Protein AF-A0A1M3T3Q1-F1 (afdb_monomer)

Structure (mmCIF, N/CA/C/O backbone):
data_AF-A0A1M3T3Q1-F1
#
_entry.id   AF-A0A1M3T3Q1-F1
#
loop_
_atom_site.group_PDB
_atom_site.id
_atom_site.type_symbol
_atom_site.label_atom_id
_atom_site.label_alt_id
_atom_site.label_comp_id
_atom_site.label_asym_id
_atom_site.label_entity_id
_atom_site.label_seq_id
_atom_site.pdbx_PDB_ins_code
_atom_site.Cartn_x
_atom_site.Cartn_y
_atom_site.Cartn_z
_atom_site.occupancy
_atom_site.B_iso_or_equiv
_atom_site.auth_seq_id
_ato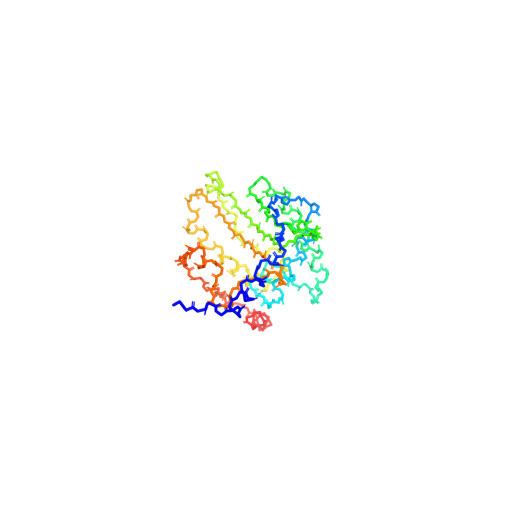m_site.auth_comp_id
_atom_site.auth_asym_id
_atom_site.auth_atom_id
_atom_site.pdbx_PDB_model_num
ATOM 1 N N . MET A 1 1 ? -27.786 -44.240 37.511 1.00 35.75 1 MET A N 1
ATOM 2 C CA . MET A 1 1 ? -27.319 -42.861 37.769 1.00 35.75 1 MET A CA 1
ATOM 3 C C . MET A 1 1 ? -25.838 -42.788 37.431 1.00 35.75 1 MET A C 1
ATOM 5 O O . MET A 1 1 ? -25.031 -43.297 38.196 1.00 35.75 1 MET A O 1
ATOM 9 N N . ALA A 1 2 ? -25.484 -42.267 36.255 1.00 34.44 2 ALA A N 1
ATOM 10 C CA . ALA A 1 2 ? -24.089 -42.147 35.830 1.00 34.44 2 ALA A CA 1
ATOM 11 C C . ALA A 1 2 ? -23.511 -40.818 36.336 1.00 34.44 2 ALA A C 1
ATOM 13 O O . ALA A 1 2 ? -24.054 -39.751 36.051 1.00 34.44 2 ALA A O 1
ATOM 14 N N . ALA A 1 3 ? -22.439 -40.895 37.122 1.00 41.03 3 ALA A N 1
ATOM 15 C CA . ALA A 1 3 ? -21.736 -39.739 37.658 1.00 41.03 3 ALA A CA 1
ATOM 16 C C . ALA A 1 3 ? -20.997 -39.003 36.531 1.00 41.03 3 ALA A C 1
ATOM 18 O O . ALA A 1 3 ? -20.098 -39.554 35.896 1.00 41.03 3 ALA A O 1
ATOM 19 N N . ILE A 1 4 ? -21.372 -37.746 36.292 1.00 40.81 4 ILE A N 1
ATOM 20 C CA . ILE A 1 4 ? -20.678 -36.869 35.349 1.00 40.81 4 ILE A CA 1
ATOM 21 C C . ILE A 1 4 ? -19.335 -36.467 35.971 1.00 40.81 4 ILE A C 1
ATOM 23 O O . ILE A 1 4 ? -19.260 -35.869 37.046 1.00 40.81 4 ILE A O 1
ATOM 27 N N . ASN A 1 5 ? -18.265 -36.855 35.285 1.00 39.47 5 ASN A N 1
ATOM 28 C CA . ASN A 1 5 ? -16.872 -36.672 35.665 1.00 39.47 5 ASN A CA 1
ATOM 29 C C . ASN A 1 5 ? -16.514 -35.172 35.739 1.00 39.47 5 ASN A C 1
ATOM 31 O O . ASN A 1 5 ? -16.554 -34.470 34.734 1.00 39.47 5 ASN A O 1
ATOM 35 N N . ARG A 1 6 ? -16.117 -34.667 36.917 1.00 45.38 6 ARG A N 1
ATOM 36 C CA . ARG A 1 6 ? -15.762 -33.247 37.151 1.00 45.38 6 ARG A CA 1
ATOM 37 C C . ARG A 1 6 ? -14.536 -32.748 36.360 1.00 45.38 6 ARG A C 1
ATOM 39 O O . ARG A 1 6 ? -14.221 -31.563 36.431 1.00 45.38 6 ARG A O 1
ATOM 46 N N . ARG A 1 7 ? -13.840 -33.604 35.599 1.00 43.16 7 ARG A N 1
ATOM 47 C CA . ARG A 1 7 ? -12.677 -33.216 34.776 1.00 43.16 7 ARG A CA 1
ATOM 48 C C . ARG A 1 7 ? -13.024 -32.586 33.423 1.00 43.16 7 ARG A C 1
ATOM 50 O O . ARG A 1 7 ? -12.158 -31.940 32.847 1.00 43.16 7 ARG A O 1
ATOM 57 N N . THR A 1 8 ? -14.260 -32.691 32.936 1.00 38.53 8 THR A N 1
ATOM 58 C CA . THR A 1 8 ? -14.685 -32.057 31.669 1.00 38.53 8 THR A CA 1
ATOM 59 C C . THR A 1 8 ? -15.144 -30.604 31.815 1.00 38.53 8 THR A C 1
ATOM 61 O O . THR A 1 8 ? -15.366 -29.933 30.814 1.00 38.53 8 THR A O 1
ATOM 64 N N . LEU A 1 9 ? -15.227 -30.074 33.040 1.00 33.41 9 LEU A N 1
ATOM 65 C CA . LEU A 1 9 ? -15.611 -28.677 33.289 1.00 33.41 9 LEU A CA 1
ATOM 66 C C . LEU A 1 9 ? -14.423 -27.697 33.333 1.00 33.41 9 LEU A C 1
ATOM 68 O O . LEU A 1 9 ? -14.644 -26.490 33.378 1.00 33.41 9 LEU A O 1
ATOM 72 N N . SER A 1 10 ? -13.167 -28.168 33.291 1.00 38.47 10 SER A N 1
ATOM 73 C CA . SER A 1 10 ? -11.995 -27.271 33.323 1.00 38.47 10 SER A CA 1
ATOM 74 C C . SER A 1 10 ? -11.490 -26.836 31.941 1.00 38.47 10 SER A C 1
ATOM 76 O O . SER A 1 10 ? -10.795 -25.824 31.850 1.00 38.47 10 SER A O 1
ATOM 78 N N . SER A 1 11 ? -11.861 -27.532 30.860 1.00 37.94 11 SER A N 1
ATOM 79 C CA . SER A 1 11 ? -11.470 -27.141 29.496 1.00 37.94 11 SER A CA 1
ATOM 80 C C . SER A 1 11 ? -12.350 -26.020 28.931 1.00 37.94 11 SER A C 1
ATOM 82 O O . SER A 1 11 ? -11.842 -25.140 28.241 1.00 37.94 11 SER A O 1
ATOM 84 N N . PHE A 1 12 ? -13.633 -25.964 29.304 1.00 36.53 12 PHE A N 1
ATOM 85 C CA . PHE A 1 12 ? -14.543 -24.884 28.892 1.00 36.53 12 PHE A CA 1
ATOM 86 C C . PHE A 1 12 ? -14.324 -23.566 29.653 1.00 36.53 12 PHE A C 1
ATOM 88 O O . PHE A 1 12 ? -14.583 -22.491 29.118 1.00 36.53 12 PHE A O 1
ATOM 95 N N . ALA A 1 13 ? -13.775 -23.622 30.870 1.00 33.03 13 ALA A N 1
ATOM 96 C CA . ALA A 1 13 ? -13.507 -22.436 31.687 1.00 33.03 13 ALA A CA 1
ATOM 97 C C . ALA A 1 13 ? -12.226 -21.669 31.289 1.00 33.03 13 ALA A C 1
ATOM 99 O O . ALA A 1 13 ? -11.978 -20.582 31.811 1.00 33.03 13 ALA A O 1
ATOM 100 N N . ARG A 1 14 ? -11.402 -22.197 30.366 1.00 36.09 14 ARG A N 1
ATOM 101 C CA . ARG A 1 14 ? -10.224 -21.475 29.841 1.00 36.09 14 ARG A CA 1
ATOM 102 C C . ARG A 1 14 ? -10.531 -20.562 28.656 1.00 36.09 14 ARG A C 1
ATOM 104 O O . ARG A 1 14 ? -9.798 -19.599 28.459 1.00 36.09 14 ARG A O 1
ATOM 111 N N . TYR A 1 15 ? -11.625 -20.787 27.929 1.00 36.09 15 TYR A N 1
ATOM 112 C CA . TYR A 1 15 ? -12.000 -19.933 26.794 1.00 36.09 15 TYR A CA 1
ATOM 113 C C . TYR A 1 15 ? -12.788 -18.675 27.191 1.00 36.09 15 TYR A C 1
ATOM 115 O O . TYR A 1 15 ? -12.872 -17.729 26.414 1.00 36.09 15 TYR A O 1
ATOM 123 N N . SER A 1 16 ? -13.299 -18.593 28.423 1.00 35.72 16 SER A N 1
ATOM 124 C CA . SER A 1 16 ? -14.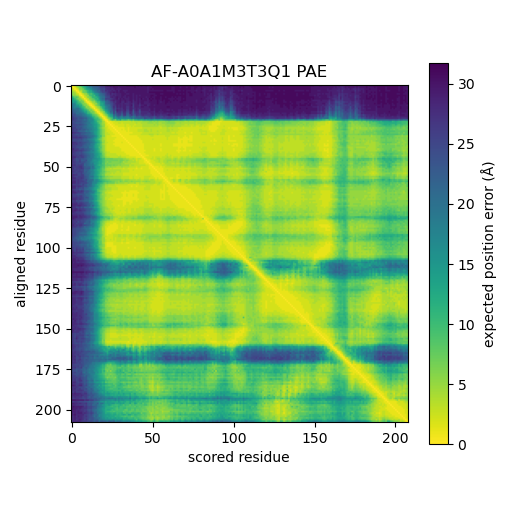091 -17.448 28.899 1.00 35.72 16 SER A CA 1
ATOM 125 C C . SER A 1 16 ? -13.265 -16.324 29.544 1.00 35.72 16 SER A C 1
ATOM 127 O O . SER A 1 16 ? -13.817 -15.473 30.242 1.00 35.72 16 SER A O 1
ATOM 129 N N . ARG A 1 17 ? -11.940 -16.307 29.341 1.00 38.97 17 ARG A N 1
ATOM 130 C CA . ARG A 1 17 ? -11.042 -15.240 29.824 1.00 38.97 17 ARG A CA 1
ATOM 131 C C . ARG A 1 17 ? -10.132 -14.653 28.747 1.00 38.97 17 ARG A C 1
ATOM 133 O O . ARG A 1 17 ? -9.158 -13.981 29.082 1.00 38.97 17 ARG A O 1
ATOM 140 N N . LEU A 1 18 ? -10.463 -14.839 27.469 1.00 49.81 18 LEU A N 1
ATOM 141 C CA . LEU A 1 18 ? -9.986 -13.912 26.447 1.00 49.81 18 LEU A CA 1
ATOM 142 C C . LEU A 1 18 ? -10.602 -12.557 26.799 1.00 49.81 18 LEU A C 1
ATOM 144 O O . LEU A 1 18 ? -11.815 -12.377 26.682 1.00 49.81 18 LEU A O 1
ATOM 148 N N . ARG A 1 19 ? -9.785 -11.643 27.341 1.00 52.34 19 ARG A N 1
ATOM 149 C CA . ARG A 1 19 ? -10.155 -10.232 27.491 1.00 52.34 19 ARG A CA 1
ATOM 150 C C . ARG A 1 19 ? -10.848 -9.836 26.195 1.00 52.34 19 ARG A C 1
ATOM 152 O O . ARG A 1 19 ? -10.256 -9.998 25.131 1.00 52.34 19 ARG A O 1
ATOM 159 N N . ARG A 1 20 ? -12.107 -9.394 26.271 1.00 57.31 20 ARG A N 1
ATOM 160 C CA . ARG A 1 20 ? -12.776 -8.758 25.135 1.00 57.31 20 ARG A CA 1
ATOM 161 C C . ARG A 1 20 ? -11.955 -7.517 24.820 1.00 57.31 20 ARG A C 1
ATOM 163 O O . ARG A 1 20 ? -12.222 -6.469 25.398 1.00 57.31 20 ARG A O 1
ATOM 170 N N . VAL A 1 21 ? -10.946 -7.658 23.963 1.00 61.16 21 VAL A N 1
ATOM 171 C CA . VAL A 1 21 ? -10.255 -6.521 23.375 1.00 61.16 21 VAL A CA 1
ATOM 172 C C . VAL A 1 21 ? -11.358 -5.733 22.693 1.00 61.16 21 VAL A C 1
ATOM 174 O O . VAL A 1 21 ? -12.004 -6.215 21.761 1.00 61.16 21 VAL A O 1
ATOM 177 N N . LYS A 1 22 ? -11.694 -4.584 23.274 1.00 82.56 22 LYS A N 1
ATOM 178 C CA . LYS A 1 22 ? -12.694 -3.702 22.696 1.00 82.56 22 LYS A CA 1
ATOM 179 C C . LYS A 1 22 ? -12.012 -3.041 21.515 1.00 82.56 22 LYS A C 1
ATOM 181 O O . LYS A 1 22 ? -11.142 -2.201 21.709 1.00 82.56 22 LYS A O 1
ATOM 186 N N . PHE A 1 23 ? -12.370 -3.467 20.316 1.00 90.06 23 PHE A N 1
ATOM 187 C CA . PHE A 1 23 ? -11.985 -2.771 19.104 1.00 90.06 23 PHE A CA 1
ATOM 188 C C . PHE A 1 23 ? -13.066 -1.745 18.745 1.00 90.06 23 PHE A C 1
ATOM 190 O O . PHE A 1 23 ? -14.255 -2.043 18.891 1.00 90.06 23 PHE A O 1
ATOM 197 N N . SER A 1 24 ? -12.674 -0.550 18.301 1.00 91.69 24 SER A N 1
ATOM 198 C CA . SER A 1 24 ? -13.582 0.437 17.692 1.00 91.69 24 SER A CA 1
ATOM 199 C C . SER A 1 24 ? -13.213 0.665 16.233 1.00 91.69 24 SER A C 1
ATOM 201 O O . SER A 1 24 ? -12.047 0.557 15.863 1.00 91.69 24 SER A O 1
ATOM 203 N N . LEU A 1 25 ? -14.217 0.962 15.407 1.00 94.69 25 LEU A N 1
ATOM 204 C CA . LEU A 1 25 ? -14.039 1.321 14.004 1.00 94.69 25 LEU A CA 1
ATOM 205 C C . LEU A 1 25 ? -14.160 2.839 13.867 1.00 94.69 25 LEU A C 1
ATOM 207 O O . LEU A 1 25 ? -15.133 3.422 14.348 1.00 94.69 25 LEU A O 1
ATOM 211 N N . GLU A 1 26 ? -13.188 3.474 13.225 1.00 95.81 26 GLU A N 1
ATOM 212 C CA . GLU A 1 26 ? -13.110 4.929 13.104 1.00 95.81 26 GLU A CA 1
ATOM 213 C C . GLU A 1 26 ? -12.653 5.326 11.696 1.00 95.81 26 GLU A C 1
ATOM 215 O O . GLU A 1 26 ? -11.917 4.592 11.038 1.00 95.81 26 GLU A O 1
ATOM 220 N N . LEU A 1 27 ? -13.062 6.508 11.229 1.00 96.06 27 LEU A N 1
ATOM 221 C CA . LEU A 1 27 ? -12.402 7.137 10.085 1.00 96.06 27 LEU A CA 1
ATOM 222 C C . LEU A 1 27 ? -11.048 7.676 10.543 1.00 96.06 27 LEU A C 1
ATOM 224 O O . LEU A 1 27 ? -10.965 8.321 11.593 1.00 96.06 27 LEU A O 1
ATOM 228 N N . ALA A 1 28 ? -10.005 7.421 9.759 1.00 95.50 28 ALA A N 1
ATOM 229 C CA . ALA A 1 28 ? -8.706 8.014 10.025 1.00 95.50 28 ALA A CA 1
ATOM 230 C C . ALA A 1 28 ? -8.745 9.523 9.756 1.00 95.50 28 ALA A C 1
ATOM 232 O O . ALA A 1 28 ? -9.421 10.011 8.845 1.00 95.50 28 ALA A O 1
ATOM 233 N N . LYS A 1 29 ? -7.999 10.247 10.576 1.00 94.81 29 LYS A N 1
ATOM 234 C CA . LYS A 1 29 ? -7.709 11.668 10.459 1.00 94.81 29 LYS A CA 1
ATOM 235 C C . LYS A 1 29 ? -6.278 11.827 9.967 1.00 94.81 29 LYS A C 1
ATOM 237 O O . LYS A 1 29 ? -5.485 10.893 10.016 1.00 94.81 29 LYS A O 1
ATOM 242 N N . GLU A 1 30 ? -5.938 13.033 9.540 1.00 94.38 30 GLU A N 1
ATOM 243 C CA . GLU A 1 30 ? -4.585 13.347 9.082 1.00 94.38 30 GLU A CA 1
ATOM 244 C C . GLU A 1 30 ? -3.514 13.024 10.144 1.00 94.38 30 GLU A C 1
ATOM 246 O O . GLU A 1 30 ? -2.484 12.434 9.825 1.00 94.38 30 GLU A O 1
ATOM 251 N N . ASP A 1 31 ? -3.799 13.311 11.418 1.00 95.19 31 ASP A N 1
ATOM 252 C CA . ASP A 1 31 ? -2.903 13.017 12.548 1.00 95.19 31 ASP A CA 1
ATOM 253 C C . ASP A 1 31 ? -2.670 11.515 12.780 1.00 95.19 31 ASP A C 1
ATOM 255 O O . ASP A 1 31 ? -1.702 11.141 13.437 1.00 95.19 31 ASP A O 1
ATOM 259 N N . ASP A 1 32 ? -3.527 10.644 12.236 1.00 95.81 32 ASP A N 1
ATOM 260 C CA . ASP A 1 32 ? -3.362 9.193 12.346 1.00 95.81 32 ASP A CA 1
ATOM 261 C C . ASP A 1 32 ? -2.357 8.639 11.325 1.00 95.81 32 ASP A C 1
ATOM 263 O O . ASP A 1 32 ? -1.885 7.512 11.483 1.00 95.81 32 ASP A O 1
ATOM 267 N N . LEU A 1 33 ? -2.032 9.395 10.267 1.00 95.06 33 LEU A N 1
ATOM 268 C CA . LEU A 1 33 ? -1.229 8.904 9.144 1.00 95.06 33 LEU A CA 1
ATOM 269 C C . LEU A 1 33 ? 0.172 8.413 9.541 1.00 95.06 33 LEU A C 1
ATOM 271 O O . LEU A 1 33 ? 0.560 7.361 9.036 1.00 95.06 33 LEU A O 1
ATOM 275 N N . PRO A 1 34 ? 0.929 9.073 10.443 1.00 96.62 34 PRO A N 1
ATOM 276 C CA . PRO A 1 34 ? 2.242 8.569 10.839 1.00 96.62 34 PRO A CA 1
ATOM 277 C C . PRO A 1 34 ? 2.186 7.162 11.449 1.00 96.62 34 PRO A C 1
ATOM 279 O O . PRO A 1 34 ? 2.939 6.285 11.029 1.00 96.62 34 PRO A O 1
ATOM 282 N N . GLU A 1 35 ? 1.266 6.911 12.390 1.00 95.56 35 GLU A N 1
ATOM 283 C CA . GLU A 1 35 ? 1.087 5.577 12.983 1.00 95.56 35 GLU A CA 1
ATOM 284 C C . GLU A 1 35 ? 0.565 4.592 11.931 1.00 95.56 35 GLU A C 1
ATOM 286 O O . GLU A 1 35 ? 1.115 3.508 11.762 1.00 95.56 35 GLU A O 1
ATOM 291 N N . LEU A 1 36 ? -0.458 4.985 11.172 1.00 95.00 36 LEU A N 1
ATOM 292 C CA . LEU A 1 36 ? -1.119 4.129 10.193 1.00 95.00 36 LEU A CA 1
ATOM 293 C C . LEU A 1 36 ? -0.154 3.635 9.105 1.00 95.00 36 LEU A C 1
ATOM 295 O O . LEU A 1 36 ? -0.131 2.441 8.810 1.00 95.00 36 LEU A O 1
ATOM 299 N N . ILE A 1 37 ? 0.656 4.523 8.527 1.00 95.31 37 ILE A N 1
ATOM 300 C CA . ILE A 1 37 ? 1.611 4.158 7.474 1.00 95.31 37 ILE A CA 1
ATOM 301 C C . ILE A 1 37 ? 2.777 3.344 8.042 1.00 95.31 37 ILE A C 1
ATOM 303 O O . ILE A 1 37 ? 3.199 2.385 7.399 1.00 95.31 37 ILE A O 1
ATOM 307 N N . THR A 1 38 ? 3.243 3.640 9.258 1.00 94.75 38 THR A N 1
ATOM 308 C CA . THR A 1 38 ? 4.277 2.824 9.918 1.00 94.75 38 THR A CA 1
ATOM 309 C C . THR A 1 38 ? 3.803 1.382 10.103 1.00 94.75 38 THR A C 1
ATOM 311 O O . THR A 1 38 ? 4.480 0.444 9.689 1.00 94.75 38 THR A O 1
ATOM 314 N N . GLU A 1 39 ? 2.599 1.187 10.646 1.00 92.25 39 GLU A N 1
ATOM 315 C CA . GLU A 1 39 ? 2.038 -0.151 10.866 1.00 92.25 39 GLU A CA 1
ATOM 316 C C . GLU A 1 39 ? 1.747 -0.887 9.548 1.00 92.25 39 GLU A C 1
ATOM 318 O O . GLU A 1 39 ? 1.905 -2.108 9.472 1.00 92.25 39 GLU A O 1
ATOM 323 N N . GLN A 1 40 ? 1.354 -0.161 8.494 1.00 92.81 40 GLN A N 1
ATOM 324 C CA . GLN A 1 40 ? 1.225 -0.714 7.146 1.00 92.81 40 GLN A CA 1
ATOM 325 C C . GLN A 1 40 ? 2.566 -1.298 6.681 1.00 92.81 40 GLN A C 1
ATOM 327 O O . GLN A 1 40 ? 2.625 -2.469 6.315 1.00 92.81 40 GLN A O 1
ATOM 332 N N . TRP A 1 41 ? 3.637 -0.501 6.724 1.00 93.38 41 TRP A N 1
ATOM 333 C CA . TRP A 1 41 ? 4.976 -0.922 6.308 1.00 93.38 41 TRP A CA 1
ATOM 334 C C . TRP A 1 41 ? 5.460 -2.137 7.102 1.00 93.38 41 TRP A C 1
ATOM 336 O O . TRP A 1 41 ? 5.839 -3.140 6.504 1.00 93.38 41 TRP A O 1
ATOM 346 N N . GLU A 1 42 ? 5.349 -2.102 8.434 1.00 90.19 42 GLU A N 1
ATOM 347 C CA . GLU A 1 42 ? 5.714 -3.239 9.289 1.00 90.19 42 GLU A CA 1
ATOM 348 C C . GLU A 1 42 ? 4.941 -4.519 8.937 1.00 90.19 42 GLU A C 1
ATOM 350 O O . GLU A 1 42 ? 5.489 -5.620 9.018 1.00 90.19 42 GLU A O 1
ATOM 355 N N . THR A 1 43 ? 3.669 -4.391 8.543 1.00 87.75 43 THR A N 1
ATOM 356 C CA . THR A 1 43 ? 2.838 -5.543 8.171 1.00 87.75 43 THR A CA 1
ATOM 357 C C . THR A 1 43 ? 3.283 -6.167 6.850 1.00 87.75 43 THR A C 1
ATOM 359 O O . THR A 1 43 ? 3.344 -7.389 6.740 1.00 87.75 43 THR A O 1
ATOM 362 N N . PHE A 1 44 ? 3.614 -5.346 5.853 1.00 88.19 44 PHE A N 1
ATOM 363 C CA . PHE A 1 44 ? 4.010 -5.821 4.523 1.00 88.19 44 PHE A CA 1
ATOM 364 C C . PHE A 1 44 ? 5.498 -6.178 4.398 1.00 88.19 44 PHE A C 1
ATOM 366 O O . PHE A 1 44 ? 5.904 -6.716 3.368 1.00 88.19 44 PHE A O 1
ATOM 373 N N . ASP A 1 45 ? 6.293 -5.918 5.437 1.00 88.06 45 ASP A N 1
ATOM 374 C CA . ASP A 1 45 ? 7.709 -6.288 5.511 1.00 88.06 45 ASP A CA 1
ATOM 375 C C . ASP A 1 45 ? 7.965 -7.638 6.174 1.00 88.06 45 ASP A C 1
ATOM 377 O O . ASP A 1 45 ? 9.086 -8.147 6.129 1.00 88.06 45 ASP A O 1
ATOM 381 N N . ASN A 1 46 ? 6.942 -8.247 6.773 1.00 81.75 46 ASN A N 1
ATOM 382 C CA . ASN A 1 46 ? 7.102 -9.508 7.478 1.00 81.75 46 ASN A CA 1
ATOM 383 C C . ASN A 1 46 ? 5.897 -10.451 7.280 1.00 81.75 46 ASN A C 1
ATOM 385 O O . ASN A 1 46 ? 4.987 -10.453 8.114 1.00 81.75 46 ASN A O 1
ATOM 389 N N . PRO A 1 47 ? 5.901 -11.290 6.223 1.00 79.75 47 PRO A N 1
ATOM 390 C CA . PRO A 1 47 ? 6.962 -11.435 5.218 1.00 79.75 47 PRO A CA 1
ATOM 391 C C . PRO A 1 47 ? 6.953 -10.305 4.167 1.00 79.75 47 PRO A C 1
ATOM 393 O O . PRO A 1 47 ? 5.884 -9.760 3.890 1.00 79.75 47 PRO A O 1
ATOM 396 N N . PRO A 1 48 ? 8.104 -9.990 3.534 1.00 80.25 48 PRO A N 1
ATOM 397 C CA . PRO A 1 48 ? 8.183 -8.975 2.486 1.00 80.25 48 PRO A CA 1
ATOM 398 C C . PRO A 1 48 ? 7.243 -9.263 1.312 1.00 80.25 48 PRO A C 1
ATOM 400 O O . PRO A 1 48 ? 7.263 -10.357 0.744 1.00 80.25 48 PRO A O 1
ATOM 403 N N . GLN A 1 49 ? 6.466 -8.261 0.903 1.00 80.44 49 GLN A N 1
ATOM 404 C CA . GLN A 1 49 ? 5.589 -8.350 -0.265 1.00 80.44 49 GLN A CA 1
ATOM 405 C C . GLN A 1 49 ? 6.086 -7.462 -1.410 1.00 80.44 49 GLN A C 1
ATOM 407 O O . GLN A 1 49 ? 6.024 -6.236 -1.338 1.00 80.44 49 GLN A O 1
ATOM 412 N N . GLY A 1 50 ? 6.528 -8.073 -2.515 1.00 81.19 50 GLY A N 1
ATOM 413 C CA . GLY A 1 50 ? 7.045 -7.337 -3.680 1.00 81.19 50 GLY A CA 1
ATOM 414 C C . GLY A 1 50 ? 6.036 -6.348 -4.278 1.00 81.19 50 GLY A C 1
ATOM 415 O O . GLY A 1 50 ? 6.400 -5.228 -4.627 1.00 81.19 50 GLY A O 1
ATOM 416 N N . ILE A 1 51 ? 4.745 -6.708 -4.299 1.00 83.38 51 ILE A N 1
ATOM 417 C CA . ILE A 1 51 ? 3.677 -5.814 -4.775 1.00 83.38 51 ILE A CA 1
ATOM 418 C C . ILE A 1 51 ? 3.553 -4.546 -3.923 1.00 83.38 51 ILE A C 1
ATOM 420 O O . ILE A 1 51 ? 3.273 -3.478 -4.452 1.00 83.38 51 ILE A O 1
ATOM 424 N N . PHE A 1 52 ? 3.814 -4.633 -2.616 1.00 87.94 52 PHE A N 1
ATOM 425 C CA . PHE A 1 52 ? 3.811 -3.464 -1.742 1.00 87.94 52 PHE A CA 1
ATOM 426 C C . PHE A 1 52 ? 4.931 -2.496 -2.132 1.00 87.94 52 PHE A C 1
ATOM 428 O O . PHE A 1 52 ? 4.722 -1.286 -2.214 1.00 87.94 52 PHE A O 1
ATOM 435 N N . ARG A 1 53 ? 6.105 -3.039 -2.466 1.00 89.19 53 ARG A N 1
ATOM 436 C CA . ARG A 1 53 ? 7.265 -2.248 -2.880 1.00 89.19 53 ARG A CA 1
ATOM 437 C C . ARG A 1 53 ? 7.089 -1.558 -4.221 1.00 89.19 53 ARG A C 1
ATOM 439 O O . ARG A 1 53 ? 7.725 -0.534 -4.397 1.00 89.19 53 ARG A O 1
ATOM 446 N N . LEU A 1 54 ? 6.171 -2.016 -5.077 1.00 87.69 54 LEU A N 1
ATOM 447 C CA . LEU A 1 54 ? 5.751 -1.310 -6.297 1.00 87.69 54 LEU A CA 1
ATOM 448 C C . LEU A 1 54 ? 5.212 0.106 -6.007 1.00 87.69 54 LEU A C 1
ATOM 450 O O . LEU A 1 54 ? 5.439 1.039 -6.777 1.00 87.69 54 LEU A O 1
ATOM 454 N N . PHE A 1 55 ? 4.479 0.263 -4.903 1.00 88.75 55 PHE A N 1
ATOM 455 C CA . PHE A 1 55 ? 3.835 1.524 -4.516 1.00 88.75 55 PHE A CA 1
ATOM 456 C C . PHE A 1 55 ? 4.608 2.271 -3.425 1.00 88.75 55 PHE A C 1
ATOM 458 O O . PHE A 1 55 ? 4.499 3.489 -3.318 1.00 88.75 55 PHE A O 1
ATOM 465 N N . PHE A 1 56 ? 5.396 1.545 -2.629 1.00 90.94 56 PHE A N 1
ATOM 466 C CA . PHE A 1 56 ? 6.146 2.063 -1.486 1.00 90.94 56 PHE A CA 1
ATOM 467 C C . PHE A 1 56 ? 7.627 1.649 -1.585 1.00 90.94 56 PHE A C 1
ATOM 469 O O . PHE A 1 56 ? 8.064 0.738 -0.862 1.00 90.94 56 PHE A O 1
ATOM 476 N N . PRO A 1 57 ? 8.400 2.264 -2.506 1.00 90.44 57 PRO A N 1
ATOM 477 C CA . PRO A 1 57 ? 9.810 1.939 -2.696 1.00 90.44 57 PRO A CA 1
ATOM 478 C C . PRO A 1 57 ? 10.646 2.176 -1.440 1.00 90.44 57 PRO A C 1
ATOM 480 O O . PRO A 1 57 ? 10.365 3.074 -0.650 1.00 90.44 57 PRO A O 1
ATOM 483 N N . ILE A 1 58 ? 11.722 1.397 -1.313 1.00 89.69 58 ILE A N 1
ATOM 484 C CA . ILE A 1 58 ? 12.845 1.736 -0.436 1.00 89.69 58 ILE A CA 1
ATOM 485 C C . ILE A 1 58 ? 13.887 2.451 -1.297 1.00 89.69 58 ILE A C 1
ATOM 487 O O . ILE A 1 58 ? 14.508 1.839 -2.166 1.00 89.69 58 ILE A O 1
ATOM 491 N N . GLU A 1 59 ? 14.067 3.744 -1.069 1.00 85.50 59 GLU A N 1
ATOM 492 C CA . GLU A 1 59 ? 15.078 4.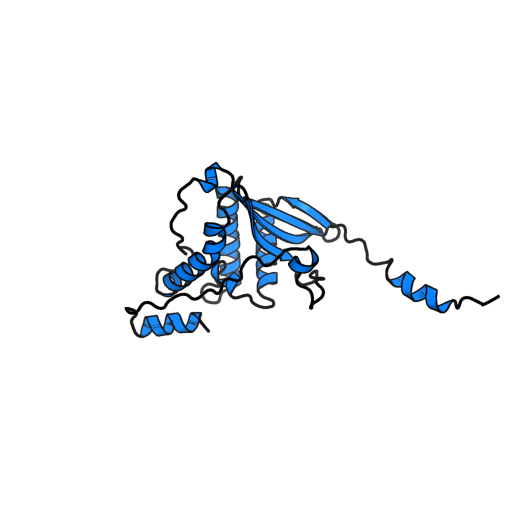561 -1.733 1.00 85.50 59 GLU A CA 1
ATOM 493 C C . GLU A 1 59 ? 16.451 4.325 -1.114 1.00 85.50 59 GLU A C 1
ATOM 495 O O . GLU A 1 59 ? 16.599 4.378 0.104 1.00 85.50 59 GLU A O 1
ATOM 500 N N . ASP A 1 60 ? 17.461 4.076 -1.951 1.00 85.88 60 ASP A N 1
ATOM 501 C CA . ASP A 1 60 ? 18.870 3.944 -1.547 1.00 85.88 60 ASP A CA 1
ATOM 502 C C . ASP A 1 60 ? 19.135 2.922 -0.418 1.00 85.88 60 ASP A C 1
ATOM 504 O O . ASP A 1 60 ? 20.167 2.969 0.249 1.00 85.88 60 ASP A O 1
ATOM 508 N N . GLY A 1 61 ? 18.211 1.982 -0.192 1.00 86.44 61 GLY A N 1
ATOM 509 C CA . GLY A 1 61 ? 18.273 1.042 0.932 1.00 86.44 61 GLY A CA 1
ATOM 510 C C . GLY A 1 61 ? 17.968 1.663 2.304 1.00 86.44 61 GLY A C 1
ATOM 511 O O . GLY A 1 61 ? 18.155 0.994 3.319 1.00 86.44 61 GLY A O 1
ATOM 512 N N . ASP A 1 62 ? 17.489 2.907 2.355 1.00 93.56 62 ASP A N 1
ATOM 513 C CA . ASP A 1 62 ? 17.154 3.630 3.582 1.00 93.56 62 ASP A CA 1
ATOM 514 C C . ASP A 1 62 ? 15.658 3.507 3.895 1.00 93.56 62 ASP A C 1
ATOM 516 O O . ASP A 1 62 ? 14.803 4.223 3.360 1.00 93.56 62 ASP A O 1
ATOM 520 N N . TRP A 1 63 ? 15.334 2.562 4.776 1.00 93.25 63 TRP A N 1
ATOM 521 C CA . TRP A 1 63 ? 13.957 2.283 5.173 1.00 93.25 63 TRP A CA 1
ATOM 522 C C . TRP A 1 63 ? 13.305 3.462 5.906 1.00 93.25 63 TRP A C 1
ATOM 524 O O . TRP A 1 63 ? 12.152 3.786 5.629 1.00 93.25 63 TRP A O 1
ATOM 534 N N . GLU A 1 64 ? 14.030 4.129 6.808 1.00 94.62 64 GLU A N 1
ATOM 535 C CA . GLU A 1 64 ? 13.472 5.188 7.657 1.00 94.62 64 GLU A CA 1
ATOM 536 C C . GLU A 1 64 ? 13.166 6.442 6.839 1.00 94.62 64 GLU A C 1
ATOM 538 O O . GLU A 1 64 ? 12.061 6.985 6.921 1.00 94.62 64 GLU A O 1
ATOM 543 N N . LYS A 1 65 ? 14.098 6.853 5.973 1.00 95.31 65 LYS A N 1
ATOM 544 C CA . LYS A 1 65 ? 13.876 7.953 5.029 1.00 95.31 65 LYS A CA 1
ATOM 545 C C . LYS A 1 65 ? 12.690 7.665 4.108 1.00 95.31 65 LYS A C 1
ATOM 547 O O . LYS A 1 65 ? 11.848 8.540 3.896 1.00 95.31 65 LYS A O 1
ATOM 552 N N . SER A 1 66 ? 12.599 6.440 3.593 1.00 94.94 66 SER A N 1
ATOM 553 C CA . SER A 1 66 ? 11.521 6.044 2.682 1.00 94.94 66 SER A CA 1
ATOM 554 C C . SER A 1 66 ? 10.159 6.004 3.381 1.00 94.94 66 SER A C 1
ATOM 556 O O . SER A 1 66 ? 9.160 6.436 2.803 1.00 94.94 66 SER A O 1
ATOM 558 N N . LEU A 1 67 ? 10.111 5.570 4.646 1.00 95.75 67 LEU A N 1
ATOM 559 C CA . LEU A 1 67 ? 8.901 5.633 5.464 1.00 95.75 67 LEU A CA 1
ATOM 560 C C . LEU A 1 67 ? 8.447 7.085 5.668 1.00 95.75 67 LEU A C 1
ATOM 562 O O . LEU A 1 67 ? 7.272 7.386 5.468 1.00 95.75 67 LEU A O 1
ATOM 566 N N . GLN A 1 68 ? 9.356 7.995 6.034 1.00 95.94 68 GLN A N 1
ATOM 567 C CA . GLN A 1 68 ? 9.007 9.407 6.240 1.00 95.94 68 GLN A CA 1
ATOM 568 C C . GLN A 1 68 ? 8.473 10.053 4.959 1.00 95.94 68 GLN A C 1
ATOM 570 O O . GLN A 1 68 ? 7.438 10.723 4.991 1.00 95.94 68 GLN A O 1
ATOM 575 N N . ARG A 1 69 ? 9.117 9.786 3.817 1.00 94.31 69 ARG A N 1
ATOM 576 C CA . ARG A 1 69 ? 8.611 10.210 2.507 1.00 94.31 69 ARG A CA 1
ATOM 577 C C . ARG A 1 69 ? 7.212 9.645 2.245 1.00 94.31 69 ARG A C 1
ATOM 579 O O . ARG A 1 69 ? 6.309 10.391 1.883 1.00 94.31 69 ARG A O 1
ATOM 586 N N . SER A 1 70 ? 7.009 8.350 2.490 1.00 94.81 70 SER A N 1
ATOM 587 C CA . SER A 1 70 ? 5.707 7.703 2.314 1.00 94.81 70 SER A CA 1
ATOM 588 C C . SER A 1 70 ? 4.618 8.302 3.203 1.00 94.81 70 SER A C 1
ATOM 590 O O . SER A 1 70 ? 3.467 8.356 2.773 1.00 94.81 70 SER A O 1
ATOM 592 N N . ILE A 1 71 ? 4.934 8.714 4.432 1.00 96.12 71 ILE A N 1
ATOM 593 C CA . ILE A 1 71 ? 3.976 9.385 5.319 1.00 96.12 71 ILE A CA 1
ATOM 594 C C . ILE A 1 71 ? 3.532 10.712 4.695 1.00 96.12 71 ILE A C 1
ATOM 596 O O . ILE A 1 71 ? 2.334 10.994 4.658 1.00 96.12 71 ILE A O 1
ATOM 600 N N . GLU A 1 72 ? 4.470 11.497 4.166 1.00 95.06 72 GLU A N 1
ATOM 601 C CA . GLU A 1 72 ? 4.173 12.793 3.549 1.00 95.06 72 GLU A CA 1
ATOM 602 C C . GLU A 1 72 ? 3.395 12.654 2.231 1.00 95.06 72 GLU A C 1
ATOM 604 O O . GLU A 1 72 ? 2.383 13.330 2.021 1.00 95.06 72 GLU A O 1
ATOM 609 N N . ASP A 1 73 ? 3.787 11.708 1.375 1.00 92.00 73 ASP A N 1
ATOM 610 C CA . ASP A 1 73 ? 3.089 11.426 0.118 1.00 92.00 73 ASP A CA 1
ATOM 611 C C . ASP A 1 73 ? 1.643 10.968 0.386 1.00 92.00 73 ASP A C 1
ATOM 613 O O . ASP A 1 73 ? 0.694 11.425 -0.265 1.00 92.00 73 ASP A O 1
ATOM 617 N N . GLN A 1 74 ? 1.437 10.112 1.397 1.00 92.50 74 GLN A N 1
ATOM 618 C CA . GLN A 1 74 ? 0.096 9.681 1.796 1.00 92.50 74 GLN A CA 1
ATOM 619 C C . GLN A 1 74 ? -0.706 10.798 2.468 1.00 92.50 74 GLN A C 1
ATOM 621 O O . GLN A 1 74 ? -1.918 10.838 2.268 1.00 92.50 74 GLN A O 1
ATOM 626 N N . ARG A 1 75 ? -0.076 11.730 3.197 1.00 93.44 75 ARG A N 1
ATOM 627 C CA . ARG A 1 75 ? -0.737 12.942 3.717 1.00 93.44 75 ARG A CA 1
ATOM 628 C C . ARG A 1 75 ? -1.235 13.828 2.584 1.00 93.44 75 ARG A C 1
ATOM 630 O O . ARG A 1 75 ? -2.413 14.186 2.559 1.00 93.44 75 ARG A O 1
ATOM 637 N N . THR A 1 76 ? -0.382 14.092 1.600 1.00 92.44 76 THR A N 1
ATOM 638 C CA . THR A 1 76 ? -0.734 14.888 0.419 1.00 92.44 76 THR A CA 1
ATOM 639 C C . THR A 1 76 ? -1.878 14.240 -0.368 1.00 92.44 76 THR A C 1
ATOM 641 O O . THR A 1 76 ? -2.877 14.898 -0.670 1.00 92.44 76 THR A O 1
ATOM 644 N N . SER A 1 77 ? -1.782 12.934 -0.647 1.00 87.31 77 SER A N 1
ATOM 645 C CA . SER A 1 77 ? -2.840 12.152 -1.308 1.00 87.31 77 SER A CA 1
ATOM 646 C C . SER A 1 77 ? -4.138 12.158 -0.497 1.00 87.31 77 SER A C 1
ATOM 648 O O . SER A 1 77 ? -5.203 12.422 -1.055 1.00 87.31 77 SER A O 1
ATOM 650 N N . PHE A 1 78 ? -4.060 11.954 0.822 1.00 88.62 78 PHE A N 1
ATOM 651 C CA . PHE A 1 78 ? -5.220 11.929 1.711 1.00 88.62 78 PHE A CA 1
ATOM 652 C C . PHE A 1 78 ? -6.019 13.228 1.660 1.00 88.62 78 PHE A C 1
ATOM 654 O O . PHE A 1 78 ? -7.244 13.154 1.607 1.00 88.62 78 PHE A O 1
ATOM 661 N N . ILE A 1 79 ? -5.348 14.385 1.654 1.00 90.00 79 ILE A N 1
ATOM 662 C CA . ILE A 1 79 ? -5.987 15.706 1.569 1.00 90.00 79 ILE A CA 1
ATOM 663 C C . ILE A 1 79 ? -6.563 15.936 0.167 1.00 90.00 79 ILE A C 1
ATOM 665 O O . ILE A 1 79 ? -7.727 16.313 0.028 1.00 90.00 79 ILE A O 1
ATOM 669 N N . ARG A 1 80 ? -5.761 15.687 -0.875 1.00 89.75 80 ARG A N 1
ATOM 670 C CA . ARG A 1 80 ? -6.121 15.944 -2.278 1.00 89.75 80 ARG A CA 1
ATOM 671 C C . ARG A 1 80 ? -7.301 15.101 -2.755 1.00 89.75 80 ARG A C 1
ATOM 673 O O . ARG A 1 80 ? -8.107 15.573 -3.548 1.00 89.75 80 ARG A O 1
ATOM 680 N N . GLU A 1 81 ? -7.377 13.850 -2.313 1.00 86.50 81 GLU A N 1
ATOM 681 C CA . GLU A 1 81 ? -8.342 12.860 -2.804 1.00 86.50 81 GLU A CA 1
ATOM 682 C C . GLU A 1 81 ? -9.616 12.790 -1.942 1.00 86.50 81 GLU A C 1
ATOM 684 O O . GLU A 1 81 ? -10.461 11.913 -2.131 1.00 86.50 81 GLU A O 1
ATOM 689 N N . GLN A 1 82 ? -9.808 13.721 -0.998 1.00 84.44 82 GLN A N 1
ATOM 690 C CA . GLN A 1 82 ? -11.112 13.872 -0.355 1.00 84.44 82 GLN A CA 1
ATOM 691 C C . GLN A 1 82 ? -12.155 14.426 -1.345 1.00 84.44 82 GLN A C 1
ATOM 693 O O . GLN A 1 82 ? -11.842 15.304 -2.147 1.00 84.44 82 GLN A O 1
ATOM 698 N N . PRO A 1 83 ? -13.426 13.987 -1.261 1.00 87.19 83 PRO A N 1
ATOM 699 C CA . PRO A 1 83 ? -13.976 13.043 -0.287 1.00 87.19 83 PRO A CA 1
ATOM 700 C C . PRO A 1 83 ? -13.980 11.576 -0.754 1.00 87.19 83 PRO A C 1
ATOM 702 O O . PRO A 1 83 ? -14.550 10.744 -0.047 1.00 87.19 83 PRO A O 1
ATOM 705 N N . THR A 1 84 ? -13.413 11.250 -1.918 1.00 87.50 84 THR A N 1
ATOM 706 C CA . THR A 1 84 ? -13.565 9.940 -2.578 1.00 87.50 84 THR A CA 1
ATOM 707 C C . THR A 1 84 ? -12.633 8.860 -2.031 1.00 87.50 84 THR A C 1
ATOM 709 O O . THR A 1 84 ? -12.878 7.678 -2.266 1.00 87.50 84 THR A O 1
ATOM 712 N N . VAL A 1 85 ? -11.614 9.228 -1.251 1.00 90.50 85 VAL A N 1
ATOM 713 C CA . VAL A 1 85 ? -10.724 8.281 -0.564 1.00 90.50 85 VAL A CA 1
ATOM 714 C C . VAL A 1 85 ? -10.944 8.305 0.940 1.00 90.50 85 VAL A C 1
ATOM 716 O O . VAL A 1 85 ? -10.917 9.361 1.578 1.00 90.50 85 VAL A O 1
ATOM 719 N N . LYS A 1 86 ? -11.131 7.119 1.527 1.00 93.44 86 LYS A N 1
ATOM 720 C CA . LYS A 1 86 ? -11.286 6.939 2.974 1.00 93.44 86 LYS A CA 1
ATOM 721 C C . LYS A 1 86 ? -10.291 5.929 3.507 1.00 93.44 86 LYS A C 1
ATOM 723 O O . LYS A 1 86 ? -10.125 4.844 2.960 1.00 93.44 86 LYS A O 1
ATOM 728 N N . TRP A 1 87 ? -9.706 6.270 4.643 1.00 95.56 87 TRP A N 1
ATOM 729 C CA . TRP A 1 87 ? -9.045 5.316 5.515 1.00 95.56 87 TRP A CA 1
ATOM 730 C C . TRP A 1 87 ? -9.992 4.971 6.659 1.00 95.56 87 TRP A C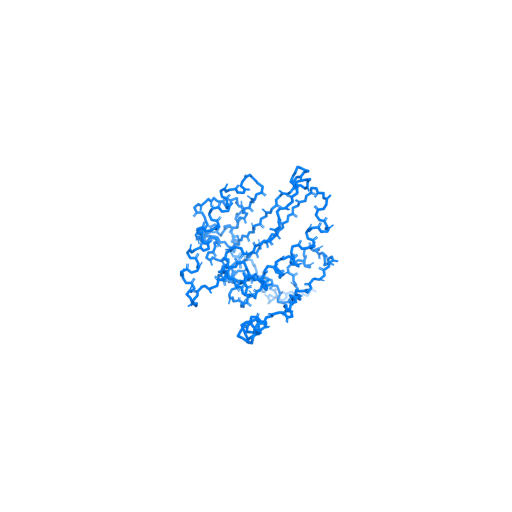 1
ATOM 732 O O . TRP A 1 87 ? -10.478 5.859 7.362 1.00 95.56 87 TRP A O 1
ATOM 742 N N . ILE A 1 88 ? -10.261 3.682 6.832 1.00 96.00 88 ILE A N 1
ATOM 743 C CA . ILE A 1 88 ? -11.021 3.148 7.960 1.00 96.00 88 ILE A CA 1
ATOM 744 C C . ILE A 1 88 ? -10.024 2.415 8.848 1.00 96.00 88 ILE A C 1
ATOM 746 O O . ILE A 1 88 ? -9.344 1.501 8.385 1.00 96.00 88 ILE A O 1
ATOM 750 N N . LYS A 1 89 ? -9.925 2.820 10.112 1.00 95.50 89 LYS A N 1
ATOM 751 C CA . LYS A 1 89 ? -9.011 2.240 11.098 1.00 95.50 89 LYS A CA 1
ATOM 752 C C . LYS A 1 89 ? -9.778 1.488 12.179 1.00 95.50 89 LYS A C 1
ATOM 754 O O . LYS A 1 89 ? -10.906 1.834 12.532 1.00 95.50 89 LYS A O 1
ATOM 759 N N . VAL A 1 90 ? -9.131 0.467 12.723 1.00 94.81 90 VAL A N 1
ATOM 760 C CA . VAL A 1 90 ? -9.571 -0.273 13.901 1.00 94.81 90 VAL A CA 1
ATOM 761 C C . VAL A 1 90 ? -8.658 0.104 15.056 1.00 94.81 90 VAL A C 1
ATOM 763 O O . VAL A 1 90 ? -7.452 -0.116 14.971 1.00 94.81 90 VAL A O 1
ATOM 766 N N . MET A 1 91 ? -9.210 0.637 16.141 1.00 93.38 91 MET A N 1
ATOM 767 C CA . MET A 1 91 ? -8.448 0.962 17.348 1.00 93.38 91 MET A CA 1
ATOM 768 C C . MET A 1 91 ? -8.543 -0.173 18.364 1.00 93.38 91 MET A C 1
ATOM 770 O O . MET A 1 91 ? -9.639 -0.636 18.671 1.00 93.38 91 MET A O 1
ATOM 774 N N . ASP A 1 92 ? -7.418 -0.589 18.945 1.00 91.19 92 ASP A N 1
ATOM 775 C CA . ASP A 1 92 ? -7.391 -1.354 20.197 1.00 91.19 92 ASP A CA 1
ATOM 776 C C . ASP A 1 92 ? -7.648 -0.369 21.347 1.00 91.19 92 ASP A C 1
ATOM 778 O O . ASP A 1 92 ? -6.752 0.383 21.736 1.00 91.19 92 ASP A O 1
ATOM 782 N N . VAL A 1 93 ? -8.878 -0.330 21.874 1.00 89.25 93 VAL A N 1
ATOM 783 C CA . VAL A 1 93 ? -9.300 0.668 22.878 1.00 89.25 93 VAL A CA 1
ATOM 784 C C . VAL A 1 93 ? -8.514 0.526 24.182 1.00 89.25 93 VAL A C 1
ATOM 786 O O . VAL A 1 93 ? -8.251 1.523 24.854 1.00 89.25 93 VAL A O 1
ATOM 789 N N . GLU A 1 94 ? -8.112 -0.694 24.552 1.00 88.31 94 GLU A N 1
ATOM 790 C CA . GLU A 1 94 ? -7.321 -0.916 25.768 1.00 88.31 94 GLU A CA 1
ATOM 791 C C . GLU A 1 94 ? -5.901 -0.374 25.606 1.00 88.31 94 GLU A C 1
ATOM 793 O O . GLU A 1 94 ? -5.377 0.274 26.513 1.00 88.31 94 GLU A O 1
ATOM 798 N N . LYS A 1 95 ? -5.280 -0.627 24.449 1.00 88.12 95 LYS A N 1
ATOM 799 C CA . LYS A 1 95 ? -3.902 -0.199 24.169 1.00 88.12 95 LYS A CA 1
ATOM 800 C C . LYS A 1 95 ? -3.802 1.205 23.578 1.00 88.12 95 LYS A C 1
ATOM 802 O O . LYS A 1 95 ? -2.690 1.704 23.454 1.00 88.12 95 LYS A O 1
ATOM 807 N N . LYS A 1 96 ? -4.939 1.820 23.233 1.00 90.12 96 LYS A N 1
ATOM 808 C CA . LYS A 1 96 ? -5.062 3.154 22.625 1.00 90.12 96 LYS A CA 1
ATOM 809 C C . LYS A 1 96 ? -4.174 3.327 21.391 1.00 90.12 96 LYS A C 1
ATOM 811 O O . LYS A 1 96 ? -3.435 4.298 21.293 1.00 90.12 96 LYS A O 1
ATOM 816 N N . ARG A 1 97 ? -4.229 2.358 20.480 1.00 90.88 97 ARG A N 1
ATOM 817 C CA . ARG A 1 97 ? -3.401 2.327 19.266 1.00 90.88 97 ARG A CA 1
ATOM 818 C C . ARG A 1 97 ? -4.144 1.678 18.111 1.00 90.88 97 ARG A C 1
ATOM 820 O O . ARG A 1 97 ? -5.081 0.908 18.346 1.00 90.88 97 ARG A O 1
ATOM 827 N N . ILE A 1 98 ? -3.704 1.936 16.891 1.00 92.88 98 ILE A N 1
ATOM 828 C CA . ILE A 1 98 ? -4.241 1.297 15.693 1.00 92.88 98 ILE A CA 1
ATOM 829 C C . ILE A 1 98 ? -3.902 -0.198 15.747 1.00 92.88 98 ILE A C 1
ATOM 831 O O . ILE A 1 98 ? -2.810 -0.607 16.147 1.00 92.88 98 ILE A O 1
ATOM 835 N N . ALA A 1 99 ? -4.881 -1.033 15.414 1.00 91.31 99 ALA A N 1
ATOM 836 C CA . ALA A 1 99 ? -4.787 -2.489 15.362 1.00 91.31 99 ALA A CA 1
ATOM 837 C C . ALA A 1 99 ? -4.856 -3.024 13.927 1.00 91.31 99 ALA A C 1
ATOM 839 O O . ALA A 1 99 ? -4.263 -4.061 13.635 1.00 91.31 99 ALA A O 1
ATOM 840 N N . ALA A 1 100 ? -5.582 -2.327 13.057 1.00 92.06 100 ALA A N 1
ATOM 841 C CA . ALA A 1 100 ? -5.742 -2.629 11.642 1.00 92.06 100 ALA A CA 1
ATOM 842 C C . ALA A 1 100 ? -6.209 -1.367 10.913 1.00 92.06 100 ALA A C 1
ATOM 844 O O . ALA A 1 100 ? -6.791 -0.477 11.540 1.00 92.06 100 ALA A O 1
ATOM 845 N N . ALA A 1 101 ? -6.019 -1.302 9.601 1.00 95.06 101 ALA A N 1
ATOM 846 C CA . ALA A 1 101 ? -6.647 -0.275 8.782 1.00 95.06 101 ALA A CA 1
ATOM 847 C C . ALA A 1 101 ? -6.840 -0.743 7.339 1.00 95.06 101 ALA A C 1
ATOM 849 O O . ALA A 1 101 ? -6.220 -1.705 6.884 1.00 95.06 101 ALA A O 1
ATOM 850 N N . ALA A 1 102 ? -7.710 -0.038 6.621 1.00 94.44 102 ALA A N 1
ATOM 851 C CA . ALA A 1 102 ? -7.950 -0.251 5.206 1.00 94.44 102 ALA A CA 1
ATOM 852 C C . ALA A 1 102 ? -8.173 1.072 4.458 1.00 94.44 102 ALA A C 1
ATOM 854 O O . ALA A 1 102 ? -8.905 1.945 4.937 1.00 94.44 102 ALA A O 1
ATOM 855 N N . LYS A 1 103 ? -7.563 1.193 3.273 1.00 94.56 103 LYS A N 1
ATOM 856 C CA . LYS A 1 103 ? -7.728 2.300 2.324 1.00 94.56 103 LYS A CA 1
ATOM 857 C C . LYS A 1 103 ? -8.747 1.922 1.262 1.00 94.56 103 LYS A C 1
ATOM 859 O O . LYS A 1 103 ? -8.566 0.938 0.544 1.00 94.56 103 LYS A O 1
ATOM 864 N N . TRP A 1 104 ? -9.767 2.753 1.125 1.00 93.25 104 TRP A N 1
ATOM 865 C CA . TRP A 1 104 ? -10.874 2.571 0.201 1.00 93.25 104 TRP A CA 1
ATOM 866 C C . TRP A 1 104 ? -10.980 3.751 -0.756 1.00 93.25 104 TRP A C 1
ATOM 868 O O . TRP A 1 104 ? -10.910 4.908 -0.336 1.00 93.25 104 TRP A O 1
ATOM 878 N N . TYR A 1 105 ? -11.207 3.442 -2.027 1.00 90.06 105 TYR A N 1
ATOM 879 C CA . TYR A 1 105 ? -11.597 4.396 -3.057 1.00 90.06 105 TYR A CA 1
ATOM 880 C C . TYR A 1 105 ? -13.077 4.197 -3.388 1.00 90.06 105 TYR A C 1
ATOM 882 O O . TYR A 1 105 ? -13.518 3.072 -3.627 1.00 90.06 105 TYR A O 1
ATOM 890 N N . PHE A 1 106 ? -13.833 5.289 -3.431 1.00 89.44 106 PHE A N 1
ATOM 891 C CA . PHE A 1 106 ? -15.249 5.308 -3.779 1.00 89.44 106 PHE A CA 1
ATOM 892 C C . PHE A 1 106 ? -15.418 5.992 -5.132 1.00 89.44 106 PHE A C 1
ATOM 894 O O . PHE A 1 106 ? -15.110 7.175 -5.280 1.00 89.44 106 PHE A O 1
ATOM 901 N N . PHE A 1 107 ? -15.914 5.247 -6.118 1.00 85.25 107 PHE A N 1
ATOM 902 C CA . PHE A 1 107 ? -16.147 5.752 -7.465 1.00 85.25 107 PHE A CA 1
ATOM 903 C C . PHE A 1 107 ? -17.640 5.945 -7.688 1.00 85.25 107 PHE A C 1
ATOM 905 O O . PHE A 1 107 ? -18.414 4.989 -7.630 1.00 85.25 107 PHE A O 1
ATOM 912 N N . ASP A 1 108 ? -18.040 7.182 -7.963 1.00 83.88 108 ASP A N 1
ATOM 913 C CA . ASP A 1 108 ? -19.400 7.521 -8.368 1.00 83.88 108 ASP A CA 1
ATOM 914 C C . ASP A 1 108 ? -19.544 7.567 -9.904 1.00 83.88 108 ASP A C 1
ATOM 916 O O . ASP A 1 108 ? -18.605 7.297 -10.659 1.00 83.88 108 ASP A O 1
ATOM 920 N N . ASN A 1 109 ? -20.745 7.906 -10.384 1.00 73.81 109 ASN A N 1
ATOM 921 C CA . ASN A 1 109 ? -21.025 8.010 -11.820 1.00 73.81 109 ASN A CA 1
ATOM 922 C C . ASN A 1 109 ? -20.139 9.058 -12.518 1.00 73.81 109 ASN A C 1
ATOM 924 O O . ASN A 1 109 ? -19.741 8.852 -13.662 1.00 73.81 109 ASN A O 1
ATOM 928 N N . ALA A 1 110 ? -19.821 10.171 -11.850 1.00 67.25 110 ALA A N 1
ATOM 929 C CA . ALA A 1 110 ? -18.998 11.231 -12.429 1.00 67.25 110 ALA A CA 1
ATOM 930 C C . ALA A 1 110 ? -17.528 10.797 -12.567 1.00 67.25 110 ALA A C 1
ATOM 932 O O . ALA A 1 110 ? -16.904 11.030 -13.602 1.00 67.25 110 ALA A O 1
ATOM 933 N N . SER A 1 111 ? -17.006 10.099 -11.557 1.00 64.88 111 SER A N 1
ATOM 934 C CA . SER A 1 111 ? -15.632 9.587 -11.502 1.00 64.88 111 SER A CA 1
ATOM 935 C C . SER A 1 111 ? -15.376 8.479 -12.526 1.00 64.88 111 SER A C 1
ATOM 937 O O . SER A 1 111 ? -14.262 8.342 -13.027 1.00 64.88 111 SER A O 1
ATOM 939 N N . PHE A 1 112 ? -16.403 7.688 -12.849 1.00 59.75 112 PHE A N 1
ATOM 940 C CA . PHE A 1 112 ? -16.337 6.664 -13.889 1.00 59.75 112 PHE A CA 1
ATOM 941 C C . PHE A 1 112 ? -16.268 7.261 -15.306 1.00 59.75 112 PHE A C 1
ATOM 943 O O . PHE A 1 112 ? -15.491 6.796 -16.137 1.00 59.75 112 PHE A O 1
ATOM 950 N N . LEU A 1 113 ? -17.071 8.293 -15.584 1.00 57.75 113 LEU A N 1
ATOM 951 C CA . LEU A 1 113 ? -17.159 8.909 -16.915 1.00 57.75 113 LEU A CA 1
ATOM 952 C C . LEU A 1 113 ? -15.975 9.835 -17.237 1.00 57.75 113 LEU A C 1
ATOM 954 O O . LEU A 1 113 ? -15.762 10.187 -18.400 1.00 57.75 113 LEU A O 1
ATOM 958 N N . ALA A 1 114 ? -15.201 10.239 -16.228 1.00 63.38 114 ALA A N 1
ATOM 959 C CA . ALA A 1 114 ? -13.978 11.001 -16.424 1.00 63.38 114 ALA A CA 1
ATOM 960 C C . ALA A 1 114 ? -12.916 10.147 -17.140 1.00 63.38 114 ALA A C 1
ATOM 962 O O . ALA A 1 114 ? -12.632 9.015 -16.745 1.00 63.38 114 ALA A O 1
ATOM 963 N N . LYS A 1 115 ? -12.273 10.702 -18.180 1.00 59.59 115 LYS 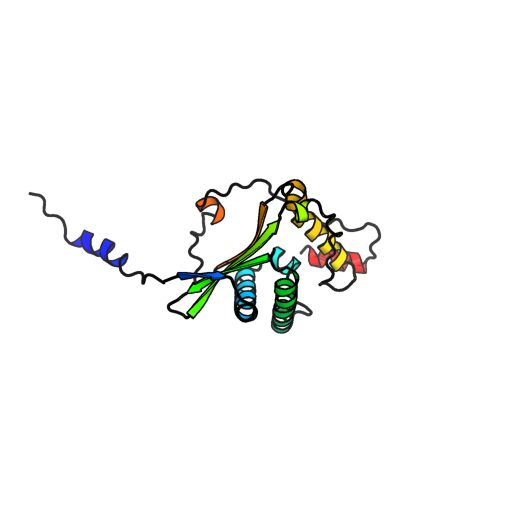A N 1
ATOM 964 C CA . LYS A 1 115 ? -11.070 10.085 -18.758 1.00 59.59 115 LYS A CA 1
ATOM 965 C C . LYS A 1 115 ? -10.012 10.002 -17.663 1.00 59.59 115 LYS A C 1
ATOM 967 O O . LYS A 1 115 ? -9.501 11.035 -17.232 1.00 59.59 115 LYS A O 1
ATOM 972 N N . ARG A 1 116 ? -9.692 8.787 -17.217 1.00 62.88 116 ARG A N 1
ATOM 973 C CA . ARG A 1 116 ? -8.590 8.591 -16.276 1.00 62.88 116 ARG A CA 1
ATOM 974 C C . ARG A 1 116 ? -7.270 8.970 -16.955 1.00 62.88 116 ARG A C 1
ATOM 976 O O . ARG A 1 116 ? -7.103 8.672 -18.143 1.00 62.88 116 ARG A O 1
ATOM 983 N N . PRO A 1 117 ? -6.360 9.647 -16.237 1.00 65.31 117 PRO A N 1
ATOM 984 C CA . PRO A 1 117 ? -5.042 9.956 -16.765 1.00 65.31 117 PRO A CA 1
ATOM 985 C C . PRO A 1 117 ? -4.293 8.664 -17.097 1.00 65.31 117 PRO A C 1
ATOM 987 O O . PRO A 1 117 ? -4.573 7.599 -16.543 1.00 65.31 117 PRO A O 1
ATOM 990 N N . THR A 1 118 ? -3.337 8.758 -18.017 1.00 71.75 118 THR A N 1
ATOM 991 C CA . THR A 1 118 ? -2.400 7.664 -18.262 1.00 71.75 118 THR A CA 1
ATOM 992 C C . THR A 1 118 ? -1.668 7.352 -16.962 1.00 71.75 118 THR A C 1
ATOM 994 O O . THR A 1 118 ? -1.103 8.254 -16.352 1.00 71.75 118 THR A O 1
ATOM 997 N N . VAL A 1 119 ? -1.668 6.083 -16.556 1.00 78.25 119 VAL A N 1
ATOM 998 C CA . VAL A 1 119 ? -0.891 5.619 -15.403 1.00 78.25 119 VAL A CA 1
ATOM 999 C C . VAL A 1 119 ? 0.592 5.862 -15.678 1.00 78.25 119 VAL A C 1
ATOM 1001 O O . VAL A 1 119 ? 1.134 5.346 -16.664 1.00 78.25 119 VAL A O 1
ATOM 1004 N N . GLU A 1 120 ? 1.229 6.633 -14.806 1.00 82.62 120 GLU A N 1
ATOM 1005 C CA . GLU A 1 120 ? 2.667 6.877 -14.770 1.00 82.62 120 GLU A CA 1
ATOM 1006 C C . GLU A 1 120 ? 3.147 6.750 -13.323 1.00 82.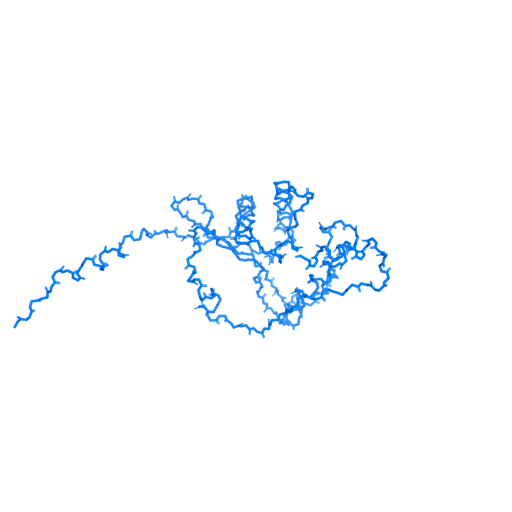62 120 GLU A C 1
ATOM 1008 O O . GLU A 1 120 ? 2.489 7.222 -12.399 1.00 82.62 120 GLU A O 1
ATOM 1013 N N . VAL A 1 121 ? 4.282 6.079 -13.133 1.00 87.94 121 VAL A N 1
ATOM 1014 C CA . VAL A 1 121 ? 4.876 5.823 -11.815 1.00 87.94 121 VAL A CA 1
ATOM 1015 C C . VAL A 1 121 ? 5.896 6.918 -11.498 1.00 87.94 121 VAL A C 1
ATOM 1017 O O . VAL A 1 121 ? 7.104 6.690 -11.441 1.00 87.94 121 VAL A O 1
ATOM 1020 N N . ASP A 1 122 ? 5.404 8.146 -11.353 1.00 87.69 122 ASP A N 1
ATOM 1021 C CA . ASP A 1 122 ? 6.224 9.352 -11.170 1.00 87.69 122 ASP A CA 1
ATOM 1022 C C . ASP A 1 122 ? 6.957 9.411 -9.815 1.00 87.69 122 ASP A C 1
ATOM 1024 O O . ASP A 1 122 ? 7.944 10.136 -9.678 1.00 87.69 122 ASP A O 1
ATOM 1028 N N . TRP A 1 123 ? 6.557 8.580 -8.845 1.00 86.94 123 TRP A N 1
ATOM 1029 C CA . TRP A 1 123 ? 7.216 8.440 -7.541 1.00 86.94 123 TRP A CA 1
ATOM 1030 C C . TRP A 1 123 ? 8.541 7.663 -7.569 1.00 86.94 123 TRP A C 1
ATOM 1032 O O . TRP A 1 123 ? 9.232 7.629 -6.548 1.00 86.94 123 TRP A O 1
ATOM 1042 N N . TYR A 1 124 ? 8.911 7.072 -8.710 1.00 87.12 124 TYR A N 1
ATOM 1043 C CA . TYR A 1 124 ? 10.242 6.508 -8.968 1.00 87.12 124 TYR A CA 1
ATOM 1044 C C . TYR A 1 124 ? 11.068 7.448 -9.838 1.00 87.12 124 TYR A C 1
ATOM 1046 O O . TYR A 1 124 ? 10.475 8.117 -10.671 1.00 87.12 124 TYR A O 1
ATOM 1054 N N . PRO A 1 125 ? 12.409 7.472 -9.763 1.00 86.94 125 PRO A N 1
ATOM 1055 C CA . PRO A 1 125 ? 13.246 8.249 -10.683 1.00 86.94 125 PRO A CA 1
ATOM 1056 C C . PRO A 1 125 ? 13.029 7.884 -12.158 1.00 86.94 125 PRO A C 1
ATOM 1058 O O . PRO A 1 125 ? 12.714 6.739 -12.477 1.00 86.94 125 PRO A O 1
ATOM 1061 N N . GLU A 1 126 ? 13.219 8.844 -13.068 1.00 89.56 126 GLU A N 1
ATOM 1062 C CA . GLU A 1 126 ? 13.183 8.574 -14.511 1.00 89.56 126 GLU A CA 1
ATOM 1063 C C . GLU A 1 126 ? 14.211 7.508 -14.896 1.00 89.56 126 GLU A C 1
ATOM 1065 O O . GLU A 1 126 ? 15.346 7.519 -14.422 1.00 89.56 126 GLU A O 1
ATOM 1070 N N . GLY A 1 127 ? 13.814 6.588 -15.777 1.00 87.31 127 GLY A N 1
ATOM 1071 C CA . GLY A 1 127 ? 14.690 5.528 -16.258 1.00 87.31 127 GLY A CA 1
ATOM 1072 C C . GLY A 1 127 ? 13.957 4.227 -16.557 1.00 87.31 127 GLY A C 1
ATOM 1073 O O . GLY A 1 127 ? 12.727 4.151 -16.614 1.00 87.31 127 GLY A O 1
ATOM 1074 N N . VAL A 1 128 ? 14.742 3.171 -16.751 1.00 87.56 128 VAL A N 1
ATOM 1075 C CA . VAL A 1 128 ? 14.244 1.849 -17.155 1.00 87.56 128 VAL A CA 1
ATOM 1076 C C . VAL A 1 128 ? 13.364 1.219 -16.089 1.00 87.56 128 VAL A C 1
ATOM 1078 O O . VAL A 1 128 ? 12.348 0.612 -16.424 1.00 87.56 128 VAL A O 1
ATOM 1081 N N . ILE A 1 129 ? 13.703 1.419 -14.816 1.00 86.94 129 ILE A N 1
ATOM 1082 C CA . ILE A 1 129 ? 12.904 0.905 -13.704 1.00 86.94 129 ILE A CA 1
ATOM 1083 C C . ILE A 1 129 ? 11.535 1.577 -13.648 1.00 86.94 129 ILE A C 1
ATOM 1085 O O . ILE A 1 129 ? 10.533 0.870 -13.587 1.00 86.94 129 ILE A O 1
ATOM 1089 N N . ARG A 1 130 ? 11.441 2.905 -13.803 1.00 90.12 130 ARG A N 1
ATOM 1090 C CA . ARG A 1 130 ? 10.135 3.580 -13.911 1.00 90.12 130 ARG A CA 1
ATOM 1091 C C . ARG A 1 130 ? 9.300 3.016 -15.061 1.00 90.12 130 ARG A C 1
ATOM 1093 O O . ARG A 1 130 ? 8.100 2.815 -14.891 1.00 90.12 130 ARG A O 1
ATOM 1100 N N . ASN A 1 131 ? 9.910 2.709 -16.207 1.00 88.25 131 ASN A N 1
ATOM 1101 C CA . ASN A 1 131 ? 9.199 2.119 -17.345 1.00 88.25 131 ASN A CA 1
ATOM 1102 C C . ASN A 1 131 ? 8.678 0.705 -17.045 1.00 88.25 131 ASN A C 1
ATOM 1104 O O . ASN A 1 131 ? 7.532 0.399 -17.380 1.00 88.25 131 ASN A O 1
ATOM 1108 N N . LEU A 1 132 ? 9.494 -0.141 -16.409 1.00 88.31 132 LEU A N 1
ATOM 1109 C CA . LEU A 1 132 ? 9.095 -1.475 -15.949 1.00 88.31 132 LEU A CA 1
ATOM 1110 C C . LEU A 1 132 ? 7.902 -1.374 -14.998 1.00 88.31 132 LEU A C 1
ATOM 1112 O O . LEU A 1 132 ? 6.858 -1.985 -15.227 1.00 88.31 132 LEU A O 1
ATOM 1116 N N . LEU A 1 133 ? 8.031 -0.546 -13.965 1.00 89.81 133 LEU A N 1
ATOM 1117 C CA . LEU A 1 133 ? 7.022 -0.395 -12.923 1.00 89.81 133 LEU A CA 1
ATOM 1118 C C . LEU A 1 133 ? 5.746 0.249 -13.456 1.00 89.81 133 LEU A C 1
ATOM 1120 O O . LEU A 1 133 ? 4.655 -0.175 -13.097 1.00 89.81 133 LEU A O 1
ATOM 1124 N N . THR A 1 134 ? 5.853 1.195 -14.389 1.00 91.06 134 THR A N 1
ATOM 1125 C CA . THR A 1 134 ? 4.686 1.767 -15.073 1.00 91.06 134 THR A CA 1
ATOM 1126 C C . THR A 1 134 ? 3.911 0.697 -15.837 1.00 91.06 134 THR A C 1
ATOM 1128 O O . THR A 1 134 ? 2.681 0.705 -15.821 1.00 91.06 134 THR A O 1
ATOM 1131 N N . GLN A 1 135 ? 4.592 -0.255 -16.484 1.00 90.38 135 GLN A N 1
ATOM 1132 C CA . GLN A 1 135 ? 3.908 -1.397 -17.097 1.00 90.38 135 GLN A CA 1
ATOM 1133 C C . GLN A 1 135 ? 3.261 -2.306 -16.044 1.00 90.38 135 GLN A C 1
ATOM 1135 O O . GLN A 1 135 ? 2.122 -2.727 -16.238 1.00 90.38 135 GLN A O 1
ATOM 1140 N N . ALA A 1 136 ? 3.946 -2.578 -14.931 1.00 89.88 136 ALA A N 1
ATOM 1141 C CA . ALA A 1 136 ? 3.412 -3.398 -13.846 1.00 89.88 136 ALA A CA 1
ATOM 1142 C C . ALA A 1 136 ? 2.157 -2.776 -13.206 1.00 89.88 136 ALA A C 1
ATOM 1144 O O . ALA A 1 136 ? 1.143 -3.458 -13.084 1.00 89.88 136 ALA A O 1
ATOM 1145 N N . VAL A 1 137 ? 2.179 -1.480 -12.873 1.00 89.31 137 VAL A N 1
ATOM 1146 C CA . VAL A 1 137 ? 1.020 -0.767 -12.304 1.00 89.31 137 VAL A CA 1
ATOM 1147 C C . VAL A 1 137 ? -0.140 -0.737 -13.300 1.00 89.31 137 VAL A C 1
ATOM 1149 O O . VAL A 1 137 ? -1.270 -1.021 -12.919 1.00 89.31 137 VAL A O 1
ATOM 1152 N N . LYS A 1 138 ? 0.117 -0.503 -14.596 1.00 88.69 138 LYS A N 1
ATOM 1153 C CA . LYS A 1 138 ? -0.936 -0.584 -15.628 1.00 88.69 138 LYS A CA 1
ATOM 1154 C C . LYS A 1 138 ? -1.632 -1.942 -15.645 1.00 88.69 138 LYS A C 1
ATOM 1156 O O . LYS A 1 138 ? -2.853 -2.002 -15.757 1.00 88.69 138 LYS A O 1
ATOM 1161 N N . GLN A 1 139 ? -0.866 -3.026 -15.538 1.00 88.31 139 GLN A N 1
ATOM 1162 C CA . GLN A 1 139 ? -1.419 -4.381 -15.489 1.00 88.31 139 GLN A CA 1
ATOM 1163 C C . GLN A 1 139 ? -2.155 -4.654 -14.170 1.00 88.31 139 GLN A C 1
ATOM 1165 O O . GLN A 1 139 ? -3.194 -5.311 -14.183 1.00 88.31 139 GLN A O 1
ATOM 1170 N N . TYR A 1 140 ? -1.659 -4.116 -13.053 1.00 86.50 140 TYR A N 1
ATOM 1171 C CA . TYR A 1 140 ? -2.306 -4.202 -11.743 1.00 86.50 140 TYR A CA 1
ATOM 1172 C C . TYR A 1 140 ? -3.660 -3.481 -11.711 1.00 86.50 140 TYR A C 1
ATOM 1174 O O . TYR A 1 140 ? -4.623 -4.013 -11.166 1.00 86.50 140 TYR A O 1
ATOM 1182 N N . GLU A 1 141 ? -3.762 -2.299 -12.323 1.00 84.00 141 GLU A N 1
ATOM 1183 C CA . GLU A 1 141 ? -4.992 -1.496 -12.347 1.00 84.00 141 GLU A CA 1
ATOM 1184 C C . GLU A 1 141 ? -5.983 -1.939 -13.436 1.00 84.00 141 GLU A C 1
ATOM 1186 O O . GLU A 1 141 ? -7.181 -1.651 -13.354 1.00 84.00 141 GLU A O 1
ATOM 1191 N N . GLN A 1 142 ? -5.532 -2.694 -14.445 1.00 83.56 142 GLN A N 1
ATOM 1192 C CA . GLN A 1 142 ? -6.369 -3.199 -15.541 1.00 83.56 142 GLN A CA 1
ATOM 1193 C C . GLN A 1 142 ? -7.690 -3.870 -15.105 1.00 83.56 142 GLN A C 1
ATOM 1195 O O . GLN A 1 142 ? -8.718 -3.567 -15.712 1.00 83.56 142 GLN A O 1
ATOM 1200 N N . PRO A 1 143 ? -7.744 -4.739 -14.076 1.00 82.38 143 PRO A N 1
ATOM 1201 C CA . PRO A 1 143 ? -8.995 -5.363 -13.653 1.00 82.38 143 PRO A CA 1
ATOM 1202 C C . PRO A 1 143 ? -10.002 -4.320 -13.165 1.00 82.38 143 PRO A C 1
ATOM 1204 O O . PRO A 1 143 ? -11.196 -4.428 -13.445 1.00 82.38 143 PRO A O 1
ATOM 1207 N N . GLN A 1 144 ? -9.527 -3.285 -12.468 1.00 78.75 144 GLN A N 1
ATOM 1208 C CA . GLN A 1 144 ? -10.371 -2.171 -12.058 1.00 78.75 144 GLN A CA 1
ATOM 1209 C C . GLN A 1 144 ? -10.889 -1.415 -13.285 1.00 78.75 144 GLN A C 1
ATOM 1211 O O . GLN A 1 144 ? -12.070 -1.074 -13.332 1.00 78.75 144 GLN A O 1
ATOM 1216 N N . HIS A 1 145 ? -10.043 -1.198 -14.295 1.00 77.19 145 HIS A N 1
ATOM 1217 C CA . HIS A 1 145 ? -10.471 -0.590 -15.552 1.00 77.19 145 HIS A CA 1
ATOM 1218 C C . HIS A 1 145 ? -11.519 -1.429 -16.281 1.00 77.19 145 HIS A C 1
ATOM 1220 O O . HIS A 1 145 ? -12.456 -0.863 -16.820 1.00 77.19 145 HIS A O 1
ATOM 1226 N N . GLU A 1 146 ? -11.414 -2.752 -16.303 1.00 80.56 146 GLU A N 1
ATOM 1227 C CA . GLU A 1 146 ? -12.359 -3.606 -17.034 1.00 80.56 146 GLU A CA 1
ATOM 1228 C C . GLU A 1 146 ? -13.677 -3.814 -16.274 1.00 80.56 146 GLU A C 1
ATOM 1230 O O . GLU A 1 146 ? -14.749 -3.813 -16.875 1.00 80.56 146 GLU A O 1
ATOM 1235 N N . MET A 1 147 ? -13.613 -3.985 -14.950 1.00 80.06 147 MET A N 1
ATOM 1236 C CA . MET A 1 147 ? -14.763 -4.386 -14.127 1.00 80.06 147 MET A CA 1
ATOM 1237 C C . MET A 1 147 ? -15.437 -3.214 -13.401 1.00 80.06 147 MET A C 1
ATOM 1239 O O . MET A 1 147 ? -16.627 -3.279 -13.089 1.00 80.06 147 MET A O 1
ATOM 1243 N N . GLY A 1 148 ? -14.707 -2.126 -13.149 1.00 79.62 148 GLY A N 1
ATOM 1244 C CA . GLY A 1 148 ? -15.164 -0.931 -12.433 1.00 79.62 148 GLY A CA 1
ATOM 1245 C C . GLY A 1 148 ? -16.026 0.018 -13.270 1.00 79.62 148 GLY A C 1
ATOM 1246 O O . GLY A 1 148 ? -15.928 1.233 -13.122 1.00 79.62 148 GLY A O 1
ATOM 1247 N N . GLN A 1 149 ? -16.863 -0.521 -14.161 1.00 80.12 149 GLN A N 1
ATOM 1248 C CA . GLN A 1 149 ? -17.628 0.231 -15.169 1.00 80.12 149 GLN A CA 1
ATOM 1249 C C . GLN A 1 149 ? -18.969 0.802 -14.654 1.00 80.12 149 GLN A C 1
ATOM 1251 O O . GLN A 1 149 ? -19.885 1.098 -15.418 1.00 80.12 149 GLN A O 1
ATOM 1256 N N . ARG A 1 150 ? -19.124 0.892 -13.333 1.00 83.06 150 ARG A N 1
ATOM 1257 C CA . ARG A 1 150 ? -20.317 1.377 -12.618 1.00 83.06 150 ARG A CA 1
ATOM 1258 C C . ARG A 1 150 ? -19.898 1.890 -11.240 1.00 83.06 150 ARG A C 1
ATOM 1260 O O . ARG A 1 150 ? -18.778 1.576 -10.838 1.00 83.06 150 ARG A O 1
ATOM 1267 N N . PRO A 1 151 ? -20.748 2.606 -10.485 1.00 88.19 151 PRO A N 1
ATOM 1268 C CA . PRO A 1 151 ? -20.420 2.976 -9.114 1.00 88.19 151 PRO A CA 1
ATOM 1269 C C . PRO A 1 151 ? -19.996 1.762 -8.288 1.00 88.19 151 PRO A C 1
ATOM 1271 O O . PRO A 1 151 ? -20.685 0.736 -8.285 1.00 88.19 151 PRO A O 1
ATOM 1274 N N . HIS A 1 152 ? -18.835 1.864 -7.649 1.00 87.44 152 HIS A N 1
ATOM 1275 C CA . HIS A 1 152 ? -18.230 0.771 -6.901 1.00 87.44 152 HIS A CA 1
ATOM 1276 C C . HIS A 1 152 ? -17.249 1.290 -5.852 1.00 87.44 152 HIS A C 1
ATOM 1278 O O . HIS A 1 152 ? -16.770 2.425 -5.903 1.00 87.44 152 HIS A O 1
ATOM 1284 N N . GLU A 1 153 ? -16.934 0.406 -4.917 1.00 87.88 153 GLU A N 1
ATOM 1285 C CA . GLU A 1 153 ? -15.924 0.603 -3.890 1.00 87.88 153 GLU A CA 1
ATOM 1286 C C . GLU A 1 153 ? -14.724 -0.275 -4.233 1.00 87.88 153 GLU A C 1
ATOM 1288 O O . GLU A 1 153 ? -14.878 -1.417 -4.674 1.00 87.88 153 GLU A O 1
ATOM 1293 N N . HIS A 1 154 ? -13.525 0.261 -4.053 1.00 87.50 154 HIS A N 1
ATOM 1294 C CA . HIS A 1 154 ? -12.283 -0.452 -4.296 1.00 87.50 154 HIS A CA 1
ATOM 1295 C C . HIS A 1 154 ? -11.427 -0.425 -3.033 1.00 87.50 154 HIS A C 1
ATOM 1297 O O . HIS A 1 154 ? -10.957 0.635 -2.611 1.00 87.50 154 HIS A O 1
ATOM 1303 N N . LEU A 1 155 ? -11.230 -1.602 -2.439 1.00 88.69 155 LEU A N 1
ATOM 1304 C CA . LEU A 1 155 ? -10.245 -1.810 -1.386 1.00 88.69 155 LEU A CA 1
ATOM 1305 C C . LEU A 1 155 ? -8.858 -1.828 -2.023 1.00 88.69 155 LEU A C 1
ATOM 1307 O O . LEU A 1 155 ? -8.527 -2.762 -2.749 1.00 88.69 155 LEU A O 1
ATOM 1311 N N . HIS A 1 156 ? -8.064 -0.799 -1.745 1.00 88.06 156 HIS A N 1
ATOM 1312 C CA . HIS A 1 156 ? -6.710 -0.692 -2.277 1.00 88.06 156 HIS A CA 1
ATOM 1313 C C . HIS A 1 156 ? -5.702 -1.415 -1.387 1.00 88.06 156 HIS A C 1
ATOM 1315 O O . HIS A 1 156 ? -4.904 -2.211 -1.867 1.00 88.06 156 HIS A O 1
ATOM 1321 N N . ILE A 1 157 ? -5.744 -1.148 -0.079 1.00 89.62 157 ILE A N 1
ATOM 1322 C CA . ILE A 1 157 ? -4.836 -1.743 0.908 1.00 89.62 157 ILE A CA 1
ATOM 1323 C C . ILE A 1 157 ? -5.640 -2.079 2.156 1.00 89.62 157 ILE A C 1
ATOM 1325 O O . ILE A 1 157 ? -6.438 -1.261 2.607 1.00 89.62 157 ILE A O 1
ATOM 1329 N N . GLY A 1 158 ? -5.402 -3.251 2.737 1.00 90.50 158 GLY A N 1
ATOM 1330 C CA . GLY A 1 158 ? -5.888 -3.630 4.059 1.00 90.50 158 GLY A CA 1
ATOM 1331 C C . GLY A 1 158 ? -4.786 -4.349 4.822 1.00 90.50 158 GLY A C 1
ATOM 1332 O O . GLY A 1 158 ? -4.082 -5.172 4.241 1.00 90.50 158 GLY A O 1
ATOM 1333 N N . PHE A 1 159 ? -4.621 -4.033 6.102 1.00 88.88 159 PHE A N 1
ATOM 1334 C CA . PHE A 1 159 ? -3.610 -4.661 6.946 1.00 88.88 159 PHE A CA 1
ATOM 1335 C C . PHE A 1 159 ? -4.095 -4.793 8.390 1.00 88.88 159 PHE A C 1
ATOM 1337 O O . PHE A 1 159 ? -4.890 -3.989 8.880 1.00 88.88 159 PHE A O 1
ATOM 1344 N N . THR A 1 160 ? -3.571 -5.803 9.076 1.00 88.12 160 THR A N 1
ATOM 1345 C CA . THR A 1 160 ? -3.754 -6.035 10.511 1.00 88.12 160 THR A CA 1
ATOM 1346 C C . THR A 1 160 ? -2.368 -6.095 11.122 1.00 88.12 160 THR A C 1
ATOM 1348 O O . THR A 1 160 ? -1.482 -6.706 10.532 1.00 88.12 160 THR A O 1
ATOM 1351 N N . ARG A 1 161 ? -2.159 -5.502 12.301 1.00 80.81 161 ARG A N 1
ATOM 1352 C CA . ARG A 1 161 ? -0.849 -5.577 12.958 1.00 80.81 161 ARG A CA 1
ATOM 1353 C C . ARG A 1 161 ? -0.404 -7.038 13.074 1.00 80.81 161 ARG A C 1
ATOM 1355 O O . ARG A 1 161 ? -1.199 -7.834 13.578 1.00 80.81 161 ARG A O 1
ATOM 1362 N N . PRO A 1 162 ? 0.856 -7.391 12.757 1.00 68.00 162 PRO A N 1
ATOM 1363 C CA . PRO A 1 162 ? 1.290 -8.790 12.663 1.00 68.00 162 PRO A CA 1
ATOM 1364 C C . PRO A 1 162 ? 1.007 -9.631 13.914 1.00 68.00 162 PRO A C 1
ATOM 1366 O O . PRO A 1 162 ? 0.637 -10.794 13.834 1.00 68.00 162 PRO A O 1
ATOM 1369 N N . LYS A 1 163 ? 1.112 -9.033 15.109 1.00 63.94 163 LYS A N 1
ATOM 1370 C CA . LYS A 1 163 ? 0.835 -9.719 16.390 1.00 63.94 163 LYS A CA 1
ATOM 1371 C C . LYS A 1 163 ? -0.655 -9.961 16.675 1.00 63.94 163 LYS A C 1
ATOM 1373 O O .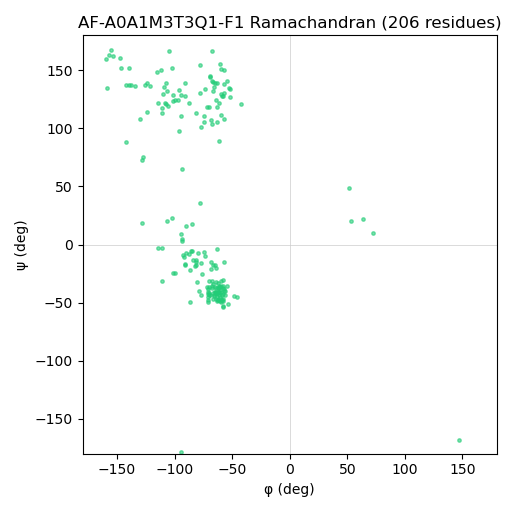 LYS A 1 163 ? -0.978 -10.584 17.684 1.00 63.94 163 LYS A O 1
ATOM 1378 N N . LEU A 1 164 ? -1.543 -9.380 15.875 1.00 56.22 164 LEU A N 1
ATOM 1379 C CA . LEU A 1 164 ? -2.998 -9.492 15.976 1.00 56.22 164 LEU A CA 1
ATOM 1380 C C . LEU A 1 164 ? -3.603 -10.214 14.772 1.00 56.22 164 LEU A C 1
ATOM 1382 O O . LEU A 1 164 ? -4.817 -10.421 14.768 1.00 56.22 164 LEU A O 1
ATOM 1386 N N . ASP A 1 165 ? -2.791 -10.593 13.782 1.00 58.72 165 ASP A N 1
ATOM 1387 C CA . ASP A 1 165 ? -3.260 -11.437 12.699 1.00 58.72 165 ASP A CA 1
ATOM 1388 C C . ASP A 1 165 ? -3.574 -12.825 13.265 1.00 58.72 165 ASP A C 1
ATOM 1390 O O . ASP A 1 165 ? -2.700 -13.596 13.657 1.00 58.72 165 ASP A O 1
ATOM 1394 N N . ALA A 1 166 ? -4.870 -13.070 13.424 1.00 50.50 166 ALA A N 1
ATOM 1395 C CA . ALA A 1 166 ? -5.436 -14.311 13.921 1.00 50.50 166 ALA A CA 1
ATOM 1396 C C . ALA A 1 166 ? -6.095 -15.097 12.781 1.00 50.50 166 ALA A C 1
ATOM 1398 O O . ALA A 1 166 ? -6.989 -15.906 13.042 1.00 50.50 166 ALA A O 1
ATOM 1399 N N . THR A 1 167 ? -5.732 -14.817 11.521 1.00 54.44 167 THR A N 1
ATOM 1400 C CA . THR A 1 167 ? -6.127 -15.697 10.424 1.00 54.44 167 THR A CA 1
ATOM 1401 C C . THR A 1 167 ? -5.559 -17.087 10.683 1.00 54.44 167 THR A C 1
ATOM 1403 O O . THR A 1 167 ? -4.389 -17.253 11.029 1.00 54.44 167 THR A O 1
ATOM 1406 N N . ASP A 1 168 ? -6.429 -18.095 10.590 1.00 46.03 168 ASP A N 1
ATOM 1407 C CA . ASP A 1 168 ? -5.969 -19.475 10.558 1.00 46.03 168 ASP A CA 1
ATOM 1408 C C . ASP A 1 168 ? -5.036 -19.580 9.341 1.00 46.03 168 ASP A C 1
ATOM 1410 O O . ASP A 1 168 ? -5.443 -19.158 8.254 1.00 46.03 168 ASP A O 1
ATOM 1414 N N . PRO A 1 169 ? -3.805 -20.098 9.496 1.00 52.56 169 PRO A N 1
ATOM 1415 C CA . PRO A 1 169 ? -2.775 -20.051 8.453 1.00 52.56 169 PRO A CA 1
ATOM 1416 C C . PRO A 1 169 ? -3.200 -20.704 7.126 1.00 52.56 169 PRO A C 1
ATOM 1418 O O . PRO A 1 169 ? -2.575 -20.458 6.098 1.00 52.56 169 PRO A O 1
ATOM 1421 N N . ASP A 1 170 ? -4.282 -21.486 7.143 1.00 44.69 170 ASP A N 1
ATOM 1422 C CA . ASP A 1 170 ? -4.721 -22.337 6.043 1.00 44.69 170 ASP A CA 1
ATOM 1423 C C . ASP A 1 170 ? -6.023 -21.872 5.357 1.00 44.69 170 ASP A C 1
ATOM 1425 O O . ASP A 1 170 ? -6.446 -22.503 4.389 1.00 44.69 170 ASP A O 1
ATOM 1429 N N . VAL A 1 171 ? -6.679 -20.793 5.822 1.00 52.03 171 VAL A N 1
ATOM 1430 C CA . VAL A 1 171 ? -7.868 -20.228 5.144 1.00 52.03 171 VAL A CA 1
ATOM 1431 C C . VAL A 1 171 ? -7.699 -18.720 4.946 1.00 52.03 171 VAL A C 1
ATOM 1433 O O . VAL A 1 171 ? -7.822 -17.961 5.915 1.00 52.03 171 VAL A O 1
ATOM 1436 N N . PRO A 1 172 ? -7.472 -18.253 3.703 1.00 67.44 172 PRO A N 1
ATOM 1437 C CA . PRO A 1 172 ? -7.371 -16.832 3.399 1.00 67.44 172 PRO A CA 1
ATOM 1438 C C . PRO A 1 172 ? -8.576 -16.052 3.940 1.00 67.44 172 PRO A C 1
ATOM 1440 O O . PRO A 1 172 ? -9.728 -16.450 3.755 1.00 67.44 172 PRO A O 1
ATOM 1443 N N . LEU A 1 173 ? -8.317 -14.910 4.588 1.00 70.31 173 LEU A N 1
ATOM 1444 C CA . LEU A 1 173 ? -9.335 -14.055 5.219 1.00 70.31 173 LEU A CA 1
ATOM 1445 C C . LEU A 1 173 ? -10.552 -13.826 4.313 1.00 70.31 173 LEU A C 1
ATOM 1447 O O . LEU A 1 173 ? -11.697 -13.925 4.745 1.00 70.31 173 LEU A O 1
ATOM 1451 N N . TYR A 1 174 ? -10.289 -13.529 3.045 1.00 74.81 174 TYR A N 1
ATOM 1452 C CA . TYR A 1 174 ? -11.311 -13.234 2.054 1.00 74.81 174 TYR A CA 1
ATOM 1453 C C . TYR A 1 174 ? -12.208 -14.450 1.774 1.00 74.81 174 TYR A C 1
ATOM 1455 O O . TYR A 1 174 ? -13.430 -14.305 1.751 1.00 74.81 174 TYR A O 1
ATOM 1463 N N . GLU A 1 175 ? -11.649 -15.658 1.681 1.00 76.81 175 GLU A N 1
ATOM 1464 C CA . GLU A 1 175 ? -12.437 -16.885 1.499 1.00 76.81 175 GLU A CA 1
ATOM 1465 C C . GLU A 1 175 ? -13.361 -17.140 2.695 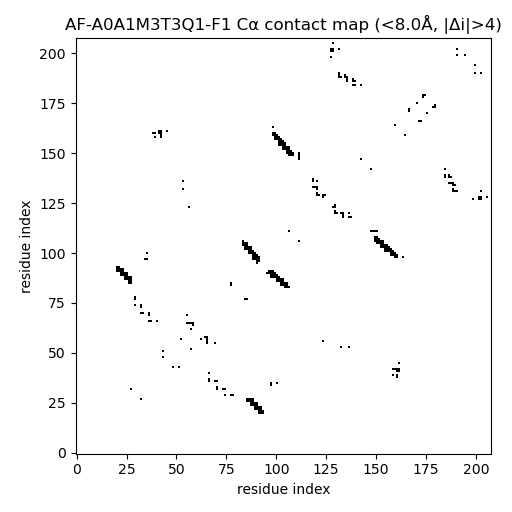1.00 76.81 175 GLU A C 1
ATOM 1467 O O . GLU A 1 175 ? -14.546 -17.425 2.519 1.00 76.81 175 GLU A O 1
ATOM 1472 N N . LYS A 1 176 ? -12.861 -16.929 3.922 1.00 76.56 176 LYS A N 1
ATOM 1473 C CA . LYS A 1 176 ? -13.655 -17.057 5.158 1.00 76.56 176 LYS A CA 1
ATOM 1474 C C . LYS A 1 176 ? -14.885 -16.144 5.179 1.00 76.56 176 LYS A C 1
ATOM 1476 O O . LYS A 1 176 ? -15.897 -16.497 5.782 1.00 76.56 176 LYS A O 1
ATOM 1481 N N . TYR A 1 177 ? -14.808 -14.984 4.529 1.00 78.94 177 TYR A N 1
ATOM 1482 C CA . TYR A 1 177 ? -15.907 -14.019 4.436 1.00 78.94 177 TYR A CA 1
ATOM 1483 C C . TYR A 1 177 ? -16.641 -14.056 3.087 1.00 78.94 177 TYR A C 1
ATOM 1485 O O . TYR A 1 177 ? -17.325 -13.097 2.736 1.00 78.94 177 TYR A O 1
ATOM 1493 N N . ASN A 1 178 ? -16.568 -15.181 2.365 1.00 81.38 178 ASN A N 1
ATOM 1494 C CA . ASN A 1 178 ? -17.279 -15.436 1.106 1.00 81.38 178 ASN A CA 1
ATOM 1495 C C . ASN A 1 178 ? -16.888 -14.515 -0.059 1.00 81.38 178 ASN A C 1
ATOM 1497 O O . ASN A 1 178 ? -17.656 -14.368 -1.014 1.00 81.38 178 ASN A O 1
ATOM 1501 N N . PHE A 1 179 ? -15.703 -13.905 -0.017 1.00 79.81 179 PHE A N 1
ATOM 1502 C CA . PHE A 1 179 ? -15.154 -13.296 -1.221 1.00 79.81 179 PHE A CA 1
ATOM 1503 C C . PHE A 1 179 ? -14.835 -14.399 -2.225 1.00 79.81 179 PHE A C 1
ATOM 1505 O O . PHE A 1 179 ? -14.330 -15.465 -1.873 1.00 79.81 179 PHE A O 1
ATOM 1512 N N . GLN A 1 180 ? -15.124 -14.124 -3.491 1.00 81.69 180 GLN A N 1
ATOM 1513 C CA . GLN A 1 180 ? -14.827 -15.024 -4.593 1.00 81.69 180 GLN A CA 1
ATOM 1514 C C . GLN A 1 180 ? -13.702 -14.431 -5.429 1.00 81.69 180 GLN A C 1
ATOM 1516 O O . GLN A 1 180 ? -13.717 -13.242 -5.757 1.00 81.69 180 GLN A O 1
ATOM 1521 N N . VAL A 1 181 ? -12.736 -15.269 -5.799 1.00 83.06 181 VAL A N 1
ATOM 1522 C CA . VAL A 1 181 ? -11.708 -14.883 -6.763 1.00 83.06 181 VAL A CA 1
ATOM 1523 C C . VAL A 1 181 ? -12.379 -14.724 -8.124 1.00 83.06 181 VAL A C 1
ATOM 1525 O O . VAL A 1 181 ? -12.765 -15.705 -8.753 1.00 83.06 181 VAL A O 1
ATOM 1528 N N . ALA A 1 182 ? -12.535 -13.479 -8.572 1.00 81.19 182 ALA A N 1
ATOM 1529 C CA . ALA A 1 182 ? -13.122 -13.187 -9.877 1.00 81.19 182 ALA A CA 1
ATOM 1530 C C . ALA A 1 182 ? -12.125 -13.434 -11.020 1.00 81.19 182 ALA A C 1
ATOM 1532 O O . ALA A 1 182 ? -12.484 -13.993 -12.055 1.00 81.19 182 ALA A O 1
ATOM 1533 N N . LYS A 1 183 ? -10.870 -13.004 -10.842 1.00 79.56 183 LYS A N 1
ATOM 1534 C CA . LYS A 1 183 ? -9.803 -13.120 -11.841 1.00 79.56 183 LYS A CA 1
ATOM 1535 C C . LYS A 1 183 ? -8.446 -13.027 -11.151 1.00 79.56 183 LYS A C 1
ATOM 1537 O O . LYS A 1 183 ? -8.244 -12.149 -10.315 1.00 79.56 183 LYS A O 1
ATOM 1542 N N . VAL A 1 184 ? -7.525 -13.916 -11.512 1.00 82.88 184 VAL A N 1
ATOM 1543 C CA . VAL A 1 184 ? -6.114 -13.822 -11.114 1.00 82.88 184 VAL A CA 1
ATOM 1544 C C . VAL A 1 184 ? -5.365 -13.113 -12.235 1.00 82.88 184 VAL A C 1
ATOM 1546 O O . VAL A 1 184 ? -5.503 -13.483 -13.400 1.00 82.88 184 VAL A O 1
ATOM 1549 N N . HIS A 1 185 ? -4.603 -12.082 -11.885 1.00 77.62 185 HIS A N 1
ATOM 1550 C CA . HIS A 1 185 ? -3.784 -11.324 -12.823 1.00 77.62 185 HIS A CA 1
ATOM 1551 C C . HIS A 1 185 ? -2.311 -11.525 -12.499 1.00 77.62 185 HIS A C 1
ATOM 1553 O O . HIS A 1 185 ? -1.863 -11.208 -11.400 1.00 77.62 185 HIS A O 1
ATOM 1559 N N . GLU A 1 186 ? -1.563 -12.032 -13.472 1.00 82.69 186 GLU A N 1
ATOM 1560 C CA . GLU A 1 186 ? -0.110 -12.091 -13.393 1.00 82.69 186 GLU A CA 1
ATOM 1561 C C . GLU A 1 186 ? 0.488 -10.825 -13.997 1.00 82.69 186 GLU A C 1
ATOM 1563 O O . GLU A 1 186 ? 0.180 -10.465 -15.135 1.00 82.69 186 GLU A O 1
ATOM 1568 N N . LEU A 1 187 ? 1.364 -10.168 -13.239 1.00 83.56 187 LEU A N 1
ATOM 1569 C CA . LEU A 1 187 ? 2.108 -9.013 -13.718 1.00 83.56 187 LEU A CA 1
ATOM 1570 C C . LEU A 1 187 ? 3.301 -9.510 -14.535 1.00 83.56 187 LEU A C 1
ATOM 1572 O O . LEU A 1 187 ? 4.220 -10.125 -14.002 1.00 83.56 187 LEU A O 1
ATOM 1576 N N . ARG A 1 188 ? 3.279 -9.247 -15.839 1.00 85.62 188 ARG A N 1
ATOM 1577 C CA . ARG A 1 188 ? 4.341 -9.581 -16.792 1.00 85.62 188 ARG A CA 1
ATOM 1578 C C . ARG A 1 188 ? 4.740 -8.331 -17.585 1.00 85.62 188 ARG A C 1
ATOM 1580 O O . ARG A 1 188 ? 4.313 -8.173 -18.734 1.00 85.62 188 ARG A O 1
ATOM 1587 N N . PRO A 1 189 ? 5.492 -7.389 -16.986 1.00 85.31 189 PRO A N 1
ATOM 1588 C CA . PRO A 1 189 ? 6.094 -6.284 -17.729 1.00 85.31 189 PRO A CA 1
ATOM 1589 C C . PRO A 1 189 ? 6.939 -6.814 -18.895 1.00 85.31 189 PRO A C 1
ATOM 1591 O O . PRO A 1 189 ? 7.622 -7.826 -18.761 1.00 85.31 189 PRO A O 1
ATOM 1594 N N . ALA A 1 190 ? 6.901 -6.145 -20.046 1.00 86.94 190 ALA A N 1
ATOM 1595 C CA . ALA A 1 190 ? 7.661 -6.557 -21.220 1.00 86.94 190 ALA A CA 1
ATOM 1596 C C . ALA A 1 190 ? 8.914 -5.690 -21.378 1.00 86.94 190 ALA A C 1
ATOM 1598 O O . ALA A 1 190 ? 8.826 -4.462 -21.497 1.00 86.94 190 ALA A O 1
ATOM 1599 N N . MET A 1 191 ? 10.080 -6.339 -21.418 1.00 86.56 191 MET A N 1
ATOM 1600 C CA . MET A 1 191 ? 11.356 -5.668 -21.660 1.00 86.56 191 MET A CA 1
ATOM 1601 C C . MET A 1 191 ? 11.372 -5.062 -23.076 1.00 86.56 191 MET A C 1
ATOM 1603 O O . MET A 1 191 ? 11.176 -5.792 -24.053 1.00 86.56 191 MET A O 1
ATOM 1607 N N . PRO A 1 192 ? 11.621 -3.749 -23.232 1.00 86.44 192 PRO A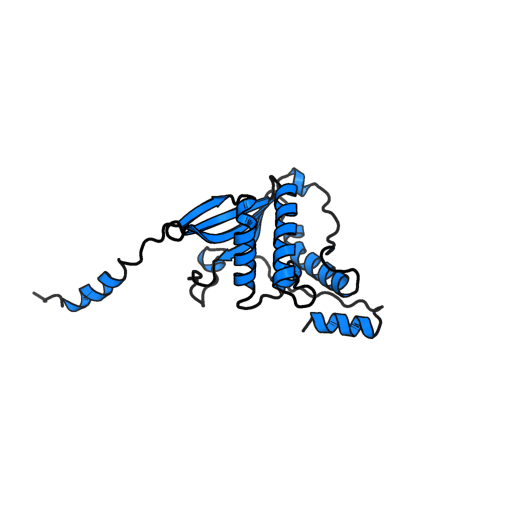 N 1
ATOM 1608 C CA . PRO A 1 192 ? 11.725 -3.130 -24.548 1.00 86.44 192 PRO A CA 1
ATOM 1609 C C . PRO A 1 192 ? 12.906 -3.681 -25.358 1.00 86.44 192 PRO A C 1
ATOM 1611 O O . PRO A 1 192 ? 14.014 -3.831 -24.846 1.00 86.44 192 PRO A O 1
ATOM 1614 N N . ALA A 1 193 ? 12.701 -3.903 -26.658 1.00 83.00 193 ALA A N 1
ATOM 1615 C CA . ALA A 1 193 ? 13.742 -4.417 -27.556 1.00 83.00 193 ALA A CA 1
ATOM 1616 C C . ALA A 1 193 ? 14.916 -3.439 -27.777 1.00 83.00 193 ALA A C 1
ATOM 1618 O O . ALA A 1 193 ? 15.976 -3.841 -28.249 1.00 83.00 193 ALA A O 1
ATOM 1619 N N . SER A 1 194 ? 14.727 -2.156 -27.458 1.00 87.44 194 SER A N 1
ATOM 1620 C CA . SER A 1 194 ? 15.691 -1.077 -27.693 1.00 87.44 194 SER A CA 1
ATOM 1621 C C . SER A 1 194 ? 16.614 -0.778 -26.507 1.00 87.44 194 SER A C 1
ATOM 1623 O O . SER A 1 194 ? 17.384 0.176 -26.589 1.00 87.44 194 SER A O 1
ATOM 1625 N N . LEU A 1 195 ? 16.534 -1.534 -25.404 1.00 87.19 195 LEU A N 1
ATOM 1626 C CA . LEU A 1 195 ? 17.375 -1.282 -24.231 1.00 87.19 195 LEU A CA 1
ATOM 1627 C C . LEU A 1 195 ? 18.855 -1.577 -24.514 1.00 87.19 195 LEU A C 1
ATOM 1629 O O . LEU A 1 195 ? 19.221 -2.573 -25.143 1.00 87.19 195 LEU A O 1
ATOM 1633 N N . THR A 1 196 ? 19.735 -0.736 -23.982 1.00 90.31 196 THR A N 1
ATOM 1634 C CA . THR A 1 196 ? 21.178 -0.984 -23.948 1.00 90.31 196 THR A CA 1
ATOM 1635 C C . THR A 1 196 ? 21.519 -2.156 -23.018 1.00 90.31 196 THR A C 1
ATOM 1637 O O . THR A 1 196 ? 20.732 -2.586 -22.175 1.00 90.31 196 THR A O 1
ATOM 1640 N N . ARG A 1 197 ? 22.751 -2.680 -23.100 1.00 88.19 197 ARG A N 1
ATOM 1641 C CA . ARG A 1 197 ? 23.211 -3.758 -22.197 1.00 88.19 197 ARG A CA 1
ATOM 1642 C C . ARG A 1 197 ? 23.173 -3.381 -20.716 1.00 88.19 197 ARG A C 1
ATOM 1644 O O . ARG A 1 197 ? 23.009 -4.264 -19.880 1.00 88.19 197 ARG A O 1
ATOM 1651 N N . SER A 1 198 ? 23.386 -2.108 -20.384 1.00 87.31 198 SER A N 1
ATOM 1652 C CA . SER A 1 198 ? 23.331 -1.653 -18.992 1.00 87.31 198 SER A CA 1
ATOM 1653 C C . SER A 1 198 ? 21.896 -1.672 -18.476 1.00 87.31 198 SER A C 1
ATOM 1655 O O . SER A 1 198 ? 21.621 -2.277 -17.446 1.00 87.31 198 SER A O 1
ATOM 1657 N N . GLU A 1 199 ? 20.987 -1.116 -19.265 1.00 87.44 199 GLU A N 1
ATOM 1658 C CA . GLU A 1 199 ? 19.551 -1.058 -19.002 1.00 87.44 199 GLU A CA 1
ATOM 1659 C C . GLU A 1 199 ? 18.909 -2.448 -18.912 1.00 87.44 199 GLU A C 1
ATOM 1661 O O . GLU A 1 199 ? 18.129 -2.718 -18.005 1.00 87.44 199 GLU A O 1
ATOM 1666 N N . MET A 1 200 ? 19.304 -3.383 -19.783 1.00 86.25 200 MET A N 1
ATOM 1667 C CA . MET A 1 200 ? 18.859 -4.779 -19.700 1.00 86.25 200 MET A CA 1
ATOM 1668 C C . MET A 1 200 ? 19.287 -5.461 -18.394 1.00 86.25 200 MET A C 1
ATOM 1670 O O . MET A 1 200 ? 18.559 -6.303 -17.874 1.00 86.25 200 MET A O 1
ATOM 1674 N N . ARG A 1 201 ? 20.475 -5.139 -17.865 1.00 85.88 201 ARG A N 1
ATOM 1675 C CA . ARG A 1 201 ? 20.921 -5.670 -16.565 1.00 85.88 201 ARG A CA 1
ATOM 1676 C C . ARG A 1 201 ? 20.128 -5.064 -15.419 1.00 85.88 201 ARG A C 1
ATOM 1678 O O . ARG A 1 201 ? 19.831 -5.765 -14.462 1.00 85.88 201 ARG A O 1
ATOM 1685 N N . GLU A 1 202 ? 19.804 -3.782 -15.517 1.00 84.56 202 GLU A N 1
ATOM 1686 C CA . GLU A 1 202 ? 18.986 -3.097 -14.524 1.00 84.56 202 GLU A CA 1
ATOM 1687 C C . GLU A 1 202 ? 17.574 -3.683 -14.460 1.00 84.56 202 GLU A C 1
ATOM 1689 O O . GLU A 1 202 ? 17.141 -4.053 -13.377 1.00 84.56 202 GLU A O 1
ATOM 1694 N N . TRP A 1 203 ? 16.930 -3.887 -15.615 1.00 85.38 203 TRP A N 1
ATOM 1695 C CA . TRP A 1 203 ? 15.623 -4.540 -15.714 1.00 85.38 203 TRP A CA 1
ATOM 1696 C C . TRP A 1 203 ? 15.611 -5.913 -15.034 1.00 85.38 203 TRP A C 1
ATOM 1698 O O . TRP A 1 203 ? 14.764 -6.175 -14.188 1.00 85.38 203 TRP A O 1
ATOM 1708 N N . LYS A 1 204 ? 16.580 -6.776 -15.365 1.00 83.94 204 LYS A N 1
ATOM 1709 C CA . LYS A 1 204 ? 16.643 -8.144 -14.826 1.00 83.94 204 LYS A CA 1
ATOM 1710 C C . LYS A 1 204 ? 16.784 -8.185 -13.306 1.00 83.94 204 LYS A C 1
ATOM 1712 O O . LYS A 1 204 ? 16.167 -9.027 -12.677 1.00 83.94 204 LYS A O 1
ATOM 1717 N N . ARG A 1 205 ? 17.536 -7.252 -12.711 1.00 82.31 205 ARG A N 1
ATOM 1718 C CA . ARG A 1 205 ? 17.671 -7.163 -11.245 1.00 82.31 205 ARG A CA 1
ATOM 1719 C C . ARG A 1 205 ? 16.365 -6.827 -10.526 1.00 82.31 205 ARG A C 1
ATOM 1721 O O . ARG A 1 205 ? 16.295 -7.035 -9.326 1.00 82.31 205 ARG A O 1
ATOM 1728 N N . CYS A 1 206 ? 15.378 -6.265 -11.218 1.00 75.88 206 CYS A N 1
ATOM 1729 C CA . CYS A 1 206 ? 14.068 -5.969 -10.639 1.00 75.88 206 CYS A CA 1
ATOM 1730 C C . CYS A 1 206 ? 13.051 -7.102 -10.819 1.00 75.88 206 CYS A C 1
ATOM 1732 O O . CYS A 1 206 ? 11.976 -7.030 -10.232 1.00 75.88 206 CYS A O 1
ATOM 1734 N N . GLU A 1 207 ? 13.360 -8.106 -11.644 1.00 74.69 207 GLU A N 1
ATOM 1735 C CA . GLU A 1 207 ? 12.537 -9.311 -11.810 1.00 74.69 207 GLU A CA 1
ATOM 1736 C C . GLU A 1 207 ? 12.946 -10.446 -10.853 1.00 74.69 207 GLU A C 1
ATOM 1738 O O . GLU A 1 207 ? 12.177 -11.392 -10.683 1.00 74.69 207 GLU A O 1
ATOM 1743 N N . GLU A 1 208 ? 14.144 -10.357 -10.262 1.00 64.25 208 GLU A N 1
ATOM 1744 C CA . GLU A 1 208 ? 14.692 -11.267 -9.239 1.00 64.25 208 GLU A CA 1
ATOM 1745 C C . GLU A 1 208 ? 14.213 -10.899 -7.826 1.00 64.25 208 GLU A C 1
ATOM 1747 O O . GLU A 1 208 ? 13.896 -11.842 -7.064 1.00 64.25 208 GLU A O 1
#

Foldseek 3Di:
DDDDDPVVVPVVVVVVPPPPQDKDKDWDDLVQLLQQLVLQCQQCVVVPDLVVCLQQPDPPVNPVVSSVVVSVVVSVCVVVLPPQKIKMFIARVVVRGTFKIWIKGWDAPVNLPDDDDQQFPVVDDDDLVSLQSSQQVCQVCVVCNVPVNHTDMDTPDIGGRPVPPPPPPPAPPCVVVVNDCPDDTDRDRDDDPPDDPVSVVVVVVSVD

Secondary structure (DSSP, 8-state):
-PPPPGGGGTTGGGGGGS----EEEEE--GGGHHHHHHHHHHHHBTTB-HHHHHHS--STT-HHHHHHHHHHHHHHHHHHTTTTEEEEEEEETTTTEEEEEEEEEEE-HHHHHS-PPPP--TTSPTTHHHHHHHHHHHHHHHHHHHH--SSEEEEEEEEE-GGG----TTS-HHHHTT----------PPPPTT--HHHHHHHHHHH-

pLDDT: mean 80.3, std 16.7, range [33.03, 96.62]

InterPro domains:
  IPR052523 Trichothecene Biosynthesis Acetyltransferases [PTHR42791] (23-163)

Solvent-accessible surface area (backbone atoms only — not comparable to full-atom values): 12788 Å² total; per-residue (Å²): 136,84,83,81,66,80,74,70,63,62,69,66,65,62,69,78,65,66,75,80,76,48,68,45,80,42,76,60,53,81,89,43,40,62,61,52,48,51,50,46,51,60,34,44,57,65,70,70,41,71,74,56,40,75,79,55,57,64,54,97,80,36,57,67,65,27,48,54,51,49,37,52,53,49,49,53,47,54,63,69,43,53,88,42,46,45,46,43,31,29,32,33,61,84,77,71,40,83,44,29,39,34,38,34,40,53,39,46,70,70,64,59,74,45,84,74,74,83,77,68,48,76,93,43,67,90,55,66,64,27,54,45,49,24,43,32,50,48,57,67,47,40,60,54,68,71,69,51,81,55,67,46,76,42,82,76,48,73,48,48,36,68,96,68,61,74,66,58,97,87,52,59,69,53,55,78,71,69,52,72,89,86,75,90,82,82,76,74,58,78,84,68,92,82,58,51,78,67,52,51,53,55,52,53,66,74,76,109

Radius of gyration: 22.13 Å; Cα contacts (8 Å, |Δi|>4): 200; chains: 1; bounding box: 51×59×66 Å

Organism: Aspergillus luchuensis (strain CBS 106.47) (NCBI:txid1137211)

Mean predicted aligned error: 9.94 Å

Sequence (208 aa):
MAAINRRTLSSFARYSRLRRVKFSLELAKEDDLPELITEQWETFDNPPQGIFRLFFPIEDGDWEKSLQRSIEDQRTSFIREQPTVKWIKVMDVEKKRIAAAAKWYFFDNASFLAKRPTVEVDWYPEGVIRNLLTQAVKQYEQPQHEMGQRPHEHLHIGFTRPKLDATDPDVPLYEKYNFQVAKVHELRPAMPASLTRSEMREWKRCEE

Nearest PDB structures (foldseek):
  4fd4-assembly2_B  TM=5.524E-01  e=1.665E-04  Aedes aegypti
  3igr-assembly1_A  TM=4.033E-01  e=4.359E-02  Aliivibrio fischeri ES114
  6v3t-assembly3_C  TM=5.273E-01  e=7.982E-01  Tribolium castaneum
  1i12-assembly1_C  TM=4.037E-01  e=3.799E-01  Saccharomyces cerevisiae
  2qyf-assembly1_A  TM=2.108E-01  e=2.966E-01  Homo sapiens